Protein AF-A0A4P6JVY7-F1 (afdb_monomer_lite)

InterPro domains:
  IPR036390 Winged helix DNA-binding domain superfamily [SSF46785] (6-167)

Foldseek 3Di:
DLLLLLVVLVVQVVDWAALVVQLVLCVQCCLQCVVPDDSVCSVVSLVVCVVVVQWDWDPPDPGRTTIHGDPVVLVVSQVSLLCLLLDDDDCPDPVLVVLLVCLLDDLVVVLVVLVVVLVLLVVLLVLLVVLLVPDPPPPVLLVLLSVLSNLLSVLVNVLSVVVSCCSVVDVCPSVQLNPDDDDDDDPDPPDDDDDDDDDDDDDDPSPSVCSSRVRVPDNRRSNSSSSNCLVSHDLVSSLVSLVSNLVVLVVVLVVLVVCCVVDDRPSVNSSSVSSNSSSVSVNVSSVVVSVVSVVVVVD

Sequence (299 aa):
MLYQDLFFLGLLVAHPLPGHVIHKIVEKQQRFFYDLLEPQAVFFQLERLTQAGYLWRDASSLSQGVYQVTEPGRQQFGRLVEDGLSIYTPYAGSLDSSLLLLRYFSQEESLSLLETRRGQLGRAYTRVASLSMRRFPDNEEHQLVYDHLCTLLDAEIDWTDKFIACIVQEEDFYARLIKAPRSESRPDAGKLAPALLAERAQHDILAIAYNVLSVRGVGLSRVDFVLYFLPMLPPERAKQALTRRRETLERLLTLLEEDQHTERDALTRLIHRHRQVMLEVERRWIEGTFARLTAKAGI

Organism: Ktedonosporobacter rubrisoli (NCBI:txid2509675)

Radius of gyration: 22.21 Å; chains: 1; bounding box: 58×37×65 Å

Secondary structure (DSSP, 8-state):
-THHHHHHHHHHHH--EEHHHHHHHHHHTTTTSTTT--GGGHHHHHHHHHHTTSEEE-SS-SSS-EEEE-HHHHHHHHHHHHHHHH-------HHHHHHHHGGGS-HHHHHHHHHHHHHHHHHHHHHHHHHHTS--TT-HHHHHHHHHHHHHHHHHHHHHHHHHHHHHH-HHHHHHHH-S---S-------------------STHHHHHHHHT-TT-PPPTTHHHHTTGGGS-HHHHHHHHHHHHHHHHHHHHHHHHHTTT---HHHHHHHHHHHHHHHHHHHHHHHHHHHHHHHHT-

pLDDT: mean 75.24, std 19.42, range [22.48, 96.94]

Structure (mmCIF, N/CA/C/O backbone):
data_AF-A0A4P6JVY7-F1
#
_entry.id   AF-A0A4P6JVY7-F1
#
loop_
_atom_site.group_PDB
_atom_site.id
_atom_site.type_symbol
_atom_site.label_atom_id
_atom_site.label_alt_id
_atom_site.label_comp_id
_atom_site.label_asym_id
_atom_site.label_entity_id
_atom_site.label_seq_id
_atom_site.pdbx_PDB_ins_code
_atom_site.Cartn_x
_atom_site.Cartn_y
_atom_site.Cartn_z
_atom_site.occupancy
_atom_site.B_iso_or_equiv
_atom_site.auth_seq_id
_atom_site.auth_comp_id
_atom_site.auth_asym_id
_atom_site.auth_atom_id
_atom_site.pdbx_PDB_model_num
ATOM 1 N N . MET A 1 1 ? 14.116 -7.821 -0.721 1.00 54.50 1 MET A N 1
ATOM 2 C CA . MET A 1 1 ? 14.038 -8.506 -2.033 1.00 54.50 1 MET A CA 1
ATOM 3 C C . MET A 1 1 ? 12.851 -7.919 -2.790 1.00 54.50 1 MET A C 1
ATOM 5 O O . MET A 1 1 ? 12.701 -6.717 -2.637 1.00 54.50 1 MET A O 1
ATOM 9 N N . LEU A 1 2 ? 12.024 -8.681 -3.525 1.00 67.00 2 LEU A N 1
ATOM 10 C CA . LEU A 1 2 ? 10.881 -8.263 -4.381 1.00 67.00 2 LEU A CA 1
ATOM 11 C C . LEU A 1 2 ? 10.811 -6.773 -4.806 1.00 67.00 2 LEU A C 1
ATOM 13 O O . LEU A 1 2 ? 11.102 -6.458 -5.951 1.00 67.00 2 LEU A O 1
ATOM 17 N N . TYR A 1 3 ? 10.448 -5.854 -3.906 1.00 73.19 3 TYR A N 1
ATOM 18 C CA . TYR A 1 3 ? 10.344 -4.408 -4.162 1.00 73.19 3 TYR A CA 1
ATOM 19 C C . TYR A 1 3 ? 11.681 -3.702 -4.442 1.00 73.19 3 TYR A C 1
ATOM 21 O O . TYR A 1 3 ? 11.708 -2.742 -5.202 1.00 73.19 3 TYR A O 1
ATOM 29 N N . GLN A 1 4 ? 12.795 -4.191 -3.889 1.00 81.69 4 GLN A N 1
ATOM 30 C CA . GLN A 1 4 ? 14.150 -3.729 -4.225 1.00 81.69 4 GLN A CA 1
ATOM 31 C C . GLN A 1 4 ? 14.484 -4.087 -5.677 1.00 81.69 4 GLN A C 1
ATOM 33 O O . GLN A 1 4 ? 14.900 -3.232 -6.453 1.00 81.69 4 GLN A O 1
ATOM 38 N N . ASP A 1 5 ? 14.250 -5.348 -6.048 1.00 89.31 5 ASP A N 1
ATOM 39 C CA . ASP A 1 5 ? 14.413 -5.866 -7.404 1.00 89.31 5 ASP A CA 1
ATOM 40 C C . ASP A 1 5 ? 13.528 -5.081 -8.389 1.00 89.31 5 ASP A C 1
ATOM 42 O O . ASP A 1 5 ? 14.021 -4.603 -9.407 1.00 89.31 5 ASP A O 1
ATOM 46 N N . LEU A 1 6 ? 12.252 -4.860 -8.047 1.00 86.38 6 LEU A N 1
ATOM 47 C CA . LEU A 1 6 ? 11.312 -4.075 -8.851 1.00 86.38 6 LEU A CA 1
ATOM 48 C C . LEU A 1 6 ? 11.748 -2.607 -8.995 1.00 86.38 6 LEU A C 1
ATOM 50 O O . LEU A 1 6 ? 11.674 -2.068 -10.095 1.00 86.38 6 LEU A O 1
ATOM 54 N N . PHE A 1 7 ? 12.247 -1.973 -7.928 1.00 85.12 7 PHE A N 1
ATOM 55 C CA . PHE A 1 7 ? 12.768 -0.604 -7.978 1.00 85.12 7 PHE A CA 1
ATOM 56 C C . PHE A 1 7 ? 13.971 -0.478 -8.916 1.00 85.12 7 PHE A C 1
ATOM 58 O O . PHE A 1 7 ? 13.953 0.352 -9.824 1.00 85.12 7 PHE A O 1
ATOM 65 N N . PHE A 1 8 ? 15.006 -1.304 -8.730 1.00 88.81 8 PHE A N 1
ATOM 66 C CA . PHE A 1 8 ? 16.213 -1.217 -9.554 1.00 88.81 8 PHE A CA 1
ATOM 67 C C . PHE A 1 8 ? 15.944 -1.591 -11.009 1.00 88.81 8 PHE A C 1
ATOM 69 O O . PHE A 1 8 ? 16.423 -0.901 -11.908 1.00 88.81 8 PHE A O 1
ATOM 76 N N . LEU A 1 9 ? 15.164 -2.648 -11.255 1.00 91.12 9 LEU A N 1
ATOM 77 C CA . LEU A 1 9 ? 14.820 -3.043 -12.616 1.00 91.12 9 LEU A CA 1
ATOM 78 C C . LEU A 1 9 ? 13.907 -2.006 -13.277 1.00 91.12 9 LEU A C 1
ATOM 80 O O . LEU A 1 9 ? 14.183 -1.632 -14.406 1.00 91.12 9 LEU A O 1
ATOM 84 N N . GLY A 1 10 ? 12.898 -1.467 -12.590 1.00 86.62 10 GLY A N 1
ATOM 85 C CA . GLY A 1 10 ? 12.020 -0.430 -13.143 1.00 86.62 10 GLY A CA 1
ATOM 86 C C . GLY A 1 10 ? 12.746 0.875 -13.472 1.00 86.62 10 GLY A C 1
ATOM 87 O O . GLY A 1 10 ? 12.552 1.438 -14.549 1.00 86.62 10 GLY A O 1
ATOM 88 N N . LEU A 1 11 ? 13.656 1.313 -12.594 1.00 86.31 11 LEU A N 1
ATOM 89 C CA . LEU A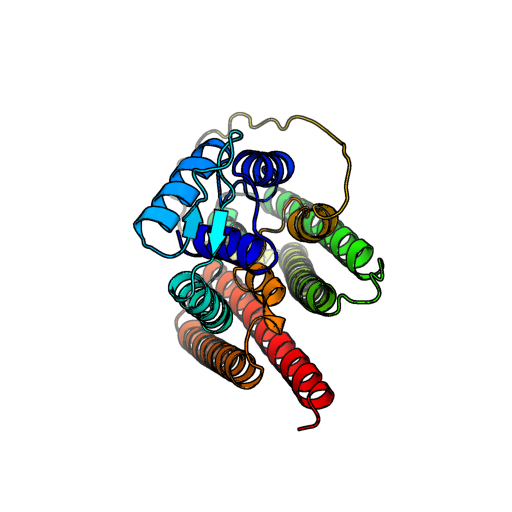 1 11 ? 14.527 2.466 -12.835 1.00 86.31 11 LEU A CA 1
ATOM 90 C C . LEU A 1 11 ? 15.414 2.267 -14.079 1.00 86.31 11 LEU A C 1
ATOM 92 O O . LEU A 1 11 ? 15.568 3.186 -14.883 1.00 86.31 11 LEU A O 1
ATOM 96 N N . LEU A 1 12 ? 15.978 1.066 -14.248 1.00 89.19 12 LEU A N 1
ATOM 97 C CA . LEU A 1 12 ? 16.921 0.748 -15.326 1.00 89.19 12 LEU A CA 1
ATOM 98 C C . LEU A 1 12 ? 16.250 0.248 -16.624 1.00 89.19 12 LEU A C 1
ATOM 100 O O . LEU A 1 12 ? 16.883 0.236 -17.681 1.00 89.19 12 LEU A O 1
ATOM 104 N N . VAL A 1 13 ? 14.974 -0.154 -16.572 1.00 85.25 13 VAL A N 1
ATOM 105 C CA . VAL A 1 13 ? 14.145 -0.499 -17.743 1.00 85.25 13 VAL A CA 1
ATOM 106 C C . VAL A 1 13 ? 13.901 0.737 -18.600 1.00 85.25 13 VAL A C 1
ATOM 108 O O . VAL A 1 13 ? 13.928 0.610 -19.829 1.00 85.25 13 VAL A O 1
ATOM 111 N N . ALA A 1 14 ? 13.707 1.894 -17.953 1.00 77.69 14 ALA A N 1
ATOM 112 C CA . ALA A 1 14 ? 13.568 3.197 -18.591 1.00 77.69 14 ALA A CA 1
ATOM 113 C C . ALA A 1 14 ? 14.892 3.666 -19.218 1.00 77.69 14 ALA A C 1
ATOM 115 O O . ALA A 1 14 ? 14.951 3.895 -20.427 1.00 77.69 14 ALA A O 1
ATOM 116 N N . HIS A 1 15 ? 15.966 3.767 -18.423 1.00 81.19 15 HIS A N 1
ATOM 117 C CA . HIS A 1 15 ? 17.272 4.250 -18.888 1.00 81.19 15 HIS A CA 1
ATOM 118 C C . HIS A 1 15 ? 18.440 3.496 -18.228 1.00 81.19 15 HIS A C 1
ATOM 120 O O . HIS A 1 15 ? 18.421 3.313 -17.011 1.00 81.19 15 HIS A O 1
ATOM 126 N N . PRO A 1 16 ? 19.501 3.127 -18.972 1.00 86.75 16 PRO A N 1
ATOM 127 C CA . PRO A 1 16 ? 20.762 2.691 -18.374 1.00 86.75 16 PRO A CA 1
ATOM 128 C C . PRO A 1 16 ? 21.385 3.803 -17.515 1.00 86.75 16 PRO A C 1
ATOM 130 O O . PRO A 1 16 ? 21.411 4.960 -17.939 1.00 86.75 16 PRO A O 1
ATOM 133 N N . LEU A 1 17 ? 21.912 3.477 -16.328 1.00 87.94 17 LEU A N 1
ATOM 134 C CA . LEU A 1 17 ? 22.470 4.470 -15.392 1.00 87.94 17 LEU A CA 1
ATOM 135 C C . LEU A 1 17 ? 23.806 4.021 -14.767 1.00 87.94 17 LEU A C 1
ATOM 137 O O . LEU A 1 17 ? 23.956 2.849 -14.414 1.00 87.94 17 LEU A O 1
ATOM 141 N N . PRO A 1 18 ? 24.770 4.939 -14.544 1.00 88.50 18 PRO A N 1
ATOM 142 C CA . PRO A 1 18 ? 25.965 4.665 -13.742 1.00 88.50 18 PRO A CA 1
ATOM 143 C C . PRO A 1 18 ? 25.625 4.367 -12.277 1.00 88.50 18 PRO A C 1
ATOM 145 O O . PRO A 1 18 ? 24.770 5.033 -11.685 1.00 88.50 18 PRO A O 1
ATOM 148 N N . GLY A 1 19 ? 26.364 3.452 -11.643 1.00 87.19 19 GLY A N 1
ATOM 149 C CA . GLY A 1 19 ? 26.119 3.048 -10.247 1.00 87.19 19 GLY A CA 1
ATOM 150 C C . GLY A 1 19 ? 26.067 4.209 -9.240 1.00 87.19 19 GLY A C 1
ATOM 151 O O . GLY A 1 19 ? 25.214 4.234 -8.355 1.00 87.19 19 GLY A O 1
ATOM 152 N N . HIS A 1 20 ? 26.917 5.227 -9.414 1.00 85.06 20 HIS A N 1
ATOM 153 C CA . HIS A 1 20 ? 26.929 6.412 -8.548 1.00 85.06 20 HIS A CA 1
ATOM 154 C C . HIS A 1 20 ? 25.695 7.319 -8.714 1.00 85.06 20 HIS A C 1
ATOM 156 O O . HIS A 1 20 ? 25.345 8.047 -7.786 1.00 85.06 20 HIS A O 1
ATOM 162 N N . VAL A 1 21 ? 25.033 7.301 -9.878 1.00 85.19 21 VAL A N 1
ATOM 163 C CA . VAL A 1 21 ? 23.770 8.026 -10.093 1.00 85.19 21 VAL A CA 1
ATOM 164 C C . VAL A 1 21 ? 22.651 7.300 -9.355 1.00 85.19 21 VAL A C 1
ATOM 166 O O . VAL A 1 21 ? 21.898 7.935 -8.623 1.00 85.19 21 VAL A O 1
ATOM 169 N N . ILE A 1 22 ? 22.610 5.969 -9.457 1.00 86.12 22 ILE A N 1
ATOM 170 C CA . ILE A 1 22 ? 21.651 5.116 -8.743 1.00 86.12 22 ILE A CA 1
ATOM 171 C C . ILE A 1 22 ? 21.800 5.285 -7.220 1.00 86.12 22 ILE A C 1
ATOM 173 O O . ILE A 1 22 ? 20.801 5.489 -6.531 1.00 86.12 22 ILE A O 1
ATOM 177 N N . HIS A 1 23 ? 23.032 5.306 -6.691 1.00 85.62 23 HIS A N 1
ATOM 178 C CA . HIS A 1 23 ? 23.274 5.610 -5.275 1.00 85.62 23 HIS A CA 1
ATOM 179 C C . HIS A 1 23 ? 22.728 6.989 -4.887 1.00 85.62 23 HIS A C 1
ATOM 181 O O . HIS A 1 23 ? 21.953 7.089 -3.942 1.00 85.62 23 HIS A O 1
ATOM 187 N N . LYS A 1 24 ? 23.056 8.046 -5.645 1.00 83.44 24 LYS A N 1
ATOM 188 C CA . LYS A 1 24 ? 22.563 9.411 -5.382 1.00 83.44 24 LYS A CA 1
ATOM 189 C C . LYS A 1 24 ? 21.039 9.535 -5.484 1.00 83.44 24 LYS A C 1
ATOM 191 O O . LYS A 1 24 ? 20.468 10.402 -4.825 1.00 83.44 24 LYS A O 1
ATOM 196 N N . ILE A 1 25 ? 20.379 8.702 -6.293 1.00 80.94 25 ILE A N 1
ATOM 197 C CA . ILE A 1 25 ? 18.914 8.615 -6.354 1.00 80.94 25 ILE A CA 1
ATOM 198 C C . ILE A 1 25 ? 18.373 8.067 -5.028 1.00 80.94 25 ILE A C 1
ATOM 200 O O . ILE A 1 25 ? 17.584 8.743 -4.368 1.00 80.94 25 ILE A O 1
ATOM 204 N N . VAL A 1 26 ? 18.857 6.897 -4.603 1.00 79.38 26 VAL A N 1
ATOM 205 C CA . VAL A 1 26 ? 18.414 6.222 -3.370 1.00 79.38 26 VAL A CA 1
ATOM 206 C C . VAL A 1 26 ? 18.753 7.037 -2.123 1.00 79.38 26 VAL A C 1
ATOM 208 O O . VAL A 1 26 ? 17.913 7.181 -1.247 1.00 79.38 26 VAL A O 1
ATOM 211 N N . GLU A 1 27 ? 19.935 7.643 -2.062 1.00 79.06 27 GLU A N 1
ATOM 212 C CA . GLU A 1 27 ? 20.378 8.539 -0.988 1.00 79.06 27 GLU A CA 1
ATOM 213 C C . GLU A 1 27 ? 19.454 9.763 -0.849 1.00 79.06 27 GLU A C 1
ATOM 215 O O . GLU A 1 27 ? 18.921 10.030 0.230 1.00 79.06 27 GLU A O 1
ATOM 220 N N . LYS A 1 28 ? 19.153 10.463 -1.954 1.00 70.75 28 LYS A N 1
ATOM 221 C CA . LYS A 1 28 ? 18.200 11.591 -1.953 1.00 70.75 28 LYS A CA 1
ATOM 222 C C . LYS A 1 28 ? 16.760 11.175 -1.627 1.00 70.75 28 LYS A C 1
ATOM 224 O O . LYS A 1 28 ? 15.972 12.021 -1.200 1.00 70.75 28 LYS A O 1
ATOM 229 N N . GLN A 1 29 ? 16.411 9.906 -1.826 1.00 65.19 29 GLN A N 1
ATOM 230 C CA . GLN A 1 29 ? 15.086 9.336 -1.561 1.00 65.19 29 GLN A CA 1
ATOM 231 C C . GLN A 1 29 ? 15.065 8.423 -0.314 1.00 65.19 29 GLN A C 1
ATOM 233 O O . GLN A 1 29 ? 14.048 7.792 -0.029 1.00 65.19 29 GLN A O 1
ATOM 238 N N . GLN A 1 30 ? 16.137 8.412 0.494 1.00 60.72 30 GLN A N 1
ATOM 239 C CA . GLN A 1 30 ? 16.289 7.529 1.660 1.00 60.72 30 GLN A CA 1
ATOM 240 C C . GLN A 1 30 ? 15.158 7.720 2.673 1.00 60.72 30 GLN A C 1
ATOM 242 O O . GLN A 1 30 ? 14.672 6.754 3.246 1.00 60.72 30 GLN A O 1
ATOM 247 N N . ARG A 1 31 ? 14.682 8.962 2.854 1.00 54.44 31 ARG A N 1
ATOM 248 C CA . ARG A 1 31 ? 13.544 9.302 3.733 1.00 54.44 31 ARG A CA 1
ATOM 249 C C . ARG A 1 31 ? 12.221 8.619 3.342 1.00 54.44 31 ARG A C 1
ATOM 251 O O . ARG A 1 31 ? 11.251 8.779 4.076 1.00 54.44 31 ARG A O 1
ATOM 258 N N . PHE A 1 32 ? 12.178 7.925 2.206 1.00 54.28 32 PHE A N 1
ATOM 259 C CA . PHE A 1 32 ? 10.989 7.288 1.645 1.00 54.28 32 PHE A CA 1
ATOM 260 C C . PHE A 1 32 ? 11.201 5.798 1.347 1.00 54.28 32 PHE A C 1
ATOM 262 O O . PHE A 1 32 ? 10.285 5.002 1.512 1.00 54.28 32 PHE A O 1
ATOM 269 N N . PHE A 1 33 ? 12.424 5.404 0.983 1.00 51.66 33 PHE A N 1
ATOM 270 C CA . PHE A 1 33 ? 12.830 4.000 0.904 1.00 51.66 33 PHE A CA 1
ATOM 271 C C . PHE A 1 33 ? 13.363 3.441 2.233 1.00 51.66 33 PHE A C 1
ATOM 273 O O . PHE A 1 33 ? 13.975 2.381 2.225 1.00 51.66 33 PHE A O 1
ATOM 280 N N . TYR A 1 34 ? 13.149 4.109 3.371 1.00 50.41 34 TYR A N 1
ATOM 281 C CA . TYR A 1 34 ? 13.744 3.706 4.656 1.00 50.41 34 TYR A CA 1
ATOM 282 C C . TYR A 1 34 ? 13.363 2.268 5.067 1.00 50.41 34 TYR A C 1
ATOM 284 O O . TYR A 1 34 ? 14.214 1.529 5.550 1.00 50.41 34 TYR A O 1
ATOM 292 N N . ASP A 1 35 ? 12.129 1.844 4.768 1.00 55.38 35 ASP A N 1
ATOM 293 C CA . ASP A 1 35 ? 11.626 0.481 5.019 1.00 55.38 35 ASP A CA 1
ATOM 294 C C . ASP A 1 35 ? 11.944 -0.514 3.877 1.00 55.38 35 ASP A C 1
ATOM 296 O O . ASP A 1 35 ? 11.641 -1.705 3.963 1.00 55.38 35 ASP A O 1
ATOM 300 N N . LEU A 1 36 ? 12.510 -0.027 2.765 1.00 61.09 36 LEU A N 1
ATOM 301 C CA . LEU A 1 36 ? 12.650 -0.757 1.500 1.00 61.09 36 LEU A CA 1
ATOM 302 C C . LEU A 1 36 ? 14.109 -0.993 1.092 1.00 61.09 36 LEU A C 1
ATOM 304 O O . LEU A 1 36 ? 14.418 -2.054 0.551 1.00 61.09 36 LEU A O 1
ATOM 308 N N . LEU A 1 37 ? 15.005 -0.026 1.295 1.00 68.75 37 LEU A N 1
ATOM 309 C CA . LEU A 1 37 ? 16.373 -0.035 0.780 1.00 68.75 37 LEU A CA 1
ATOM 310 C C . LEU A 1 37 ? 17.262 0.989 1.507 1.00 68.75 37 LEU A C 1
ATOM 312 O O . LEU A 1 37 ? 17.156 2.197 1.290 1.00 68.75 37 LEU A O 1
ATOM 316 N N . GLU A 1 38 ? 18.221 0.501 2.291 1.00 75.69 38 GLU A N 1
ATOM 317 C CA . GLU A 1 38 ? 19.308 1.338 2.805 1.00 75.69 38 GLU A CA 1
ATOM 318 C C . GLU A 1 38 ? 20.261 1.761 1.665 1.00 75.69 38 GLU A C 1
ATOM 320 O O . GLU A 1 38 ? 20.621 0.914 0.840 1.00 75.69 38 GLU A O 1
ATOM 325 N N . PRO A 1 39 ? 20.763 3.014 1.623 1.00 73.69 39 PRO A N 1
ATOM 326 C CA . PRO A 1 39 ? 21.708 3.454 0.588 1.00 73.69 39 PRO A CA 1
ATOM 327 C C . PRO A 1 39 ? 22.989 2.608 0.525 1.00 73.69 39 PRO A C 1
ATOM 329 O O . PRO A 1 39 ? 23.506 2.334 -0.557 1.00 73.69 39 PRO A O 1
ATOM 332 N N . GLN A 1 40 ? 23.451 2.109 1.677 1.00 77.38 40 GLN A N 1
ATOM 333 C CA . GLN A 1 40 ? 24.623 1.230 1.785 1.00 77.38 40 GLN A CA 1
ATOM 334 C C . GLN A 1 40 ? 24.439 -0.089 1.010 1.00 77.38 40 GLN A C 1
ATOM 336 O O . GLN A 1 40 ? 25.401 -0.636 0.473 1.00 77.38 40 GLN A O 1
ATOM 341 N N . ALA A 1 41 ? 23.200 -0.575 0.881 1.00 84.19 41 ALA A N 1
ATOM 342 C CA . ALA A 1 41 ? 22.883 -1.808 0.169 1.00 84.19 41 ALA A CA 1
ATOM 343 C C . ALA A 1 41 ? 22.816 -1.643 -1.364 1.00 84.19 41 ALA A C 1
ATOM 345 O O . ALA A 1 41 ? 22.730 -2.649 -2.067 1.00 84.19 41 ALA A O 1
ATOM 346 N N . VAL A 1 42 ? 22.866 -0.420 -1.913 1.00 86.94 42 VAL A N 1
ATOM 347 C CA . VAL A 1 42 ? 22.654 -0.167 -3.356 1.00 86.94 42 VAL A CA 1
ATOM 348 C C . VAL A 1 42 ? 23.604 -0.975 -4.236 1.00 86.94 42 VAL A C 1
ATOM 350 O O . VAL A 1 42 ? 23.154 -1.704 -5.119 1.00 86.94 42 VAL A O 1
ATOM 353 N N . PHE A 1 43 ? 24.911 -0.895 -3.983 1.00 89.00 43 PHE A N 1
ATOM 354 C CA . PHE A 1 43 ? 25.900 -1.602 -4.800 1.00 89.00 43 PHE A CA 1
ATOM 355 C C . PHE A 1 43 ? 25.798 -3.126 -4.648 1.00 89.00 43 PHE A C 1
ATOM 357 O O . PHE A 1 43 ? 25.928 -3.836 -5.639 1.00 89.00 43 PHE A O 1
ATOM 364 N N . PHE A 1 44 ? 25.475 -3.624 -3.450 1.00 90.38 44 PHE A N 1
ATOM 365 C CA . PHE A 1 44 ? 25.220 -5.049 -3.213 1.00 90.38 44 PHE A CA 1
ATOM 366 C C . PHE A 1 44 ? 24.009 -5.561 -4.011 1.00 90.38 44 PHE A C 1
ATOM 368 O O . PHE A 1 44 ? 24.068 -6.636 -4.605 1.00 90.38 44 PHE A O 1
ATOM 375 N N . GLN A 1 45 ? 22.921 -4.788 -4.077 1.00 89.88 45 GLN A N 1
ATOM 376 C CA . GLN A 1 45 ? 21.729 -5.174 -4.837 1.00 89.88 45 GLN A CA 1
ATOM 377 C C . GLN A 1 45 ? 21.965 -5.126 -6.354 1.00 89.88 45 GLN A C 1
ATOM 379 O O . GLN A 1 45 ? 21.550 -6.047 -7.054 1.00 89.88 45 GLN A O 1
ATOM 384 N N . LEU A 1 46 ? 22.669 -4.108 -6.863 1.00 91.75 46 LEU A N 1
ATOM 385 C CA . LEU A 1 46 ? 23.048 -4.026 -8.280 1.00 91.75 46 LEU A CA 1
ATOM 386 C C . LEU A 1 46 ? 23.972 -5.182 -8.694 1.00 91.75 46 LEU A C 1
ATOM 388 O O . LEU A 1 46 ? 23.766 -5.795 -9.741 1.00 91.75 46 LEU A O 1
ATOM 392 N N . GLU A 1 47 ? 24.948 -5.524 -7.854 1.00 91.50 47 GLU A N 1
ATOM 393 C CA . GLU A 1 47 ? 25.852 -6.654 -8.074 1.00 91.50 47 GLU A CA 1
ATOM 394 C C . GLU A 1 47 ? 25.087 -7.992 -8.038 1.00 91.50 47 GLU A C 1
ATOM 396 O O . GLU A 1 47 ? 25.203 -8.781 -8.972 1.00 91.50 47 GLU A O 1
ATOM 401 N N . ARG A 1 48 ? 24.190 -8.212 -7.062 1.00 93.94 48 ARG A N 1
ATOM 402 C CA . ARG A 1 48 ? 23.310 -9.400 -7.018 1.00 93.94 48 ARG A CA 1
ATOM 403 C C . ARG A 1 48 ? 22.434 -9.530 -8.269 1.00 93.94 48 ARG A C 1
ATOM 405 O O . ARG A 1 48 ? 22.300 -10.626 -8.807 1.00 93.94 48 ARG A O 1
ATOM 412 N N . LEU A 1 49 ? 21.827 -8.437 -8.739 1.00 94.56 49 LEU A N 1
ATOM 413 C CA . LEU A 1 49 ? 21.005 -8.441 -9.957 1.00 94.56 49 LEU A CA 1
ATOM 414 C C . LEU A 1 49 ? 21.843 -8.676 -11.227 1.00 94.56 49 LEU A C 1
ATOM 416 O O . LEU A 1 49 ? 21.338 -9.252 -12.191 1.00 94.56 49 LEU A O 1
ATOM 420 N N . THR A 1 50 ? 23.121 -8.285 -11.217 1.00 94.88 50 THR A N 1
ATOM 421 C CA . THR A 1 50 ? 24.085 -8.585 -12.289 1.00 94.88 50 THR A CA 1
ATOM 422 C C . THR A 1 50 ? 24.469 -10.068 -12.280 1.00 94.88 50 THR A C 1
ATOM 424 O O . THR A 1 50 ? 24.397 -10.732 -13.310 1.00 94.88 50 THR A O 1
ATOM 427 N N . GLN A 1 51 ? 24.774 -10.633 -11.108 1.00 94.31 51 GLN A N 1
ATOM 428 C CA . GLN A 1 51 ? 25.089 -12.059 -10.931 1.00 94.31 51 GLN A CA 1
ATOM 429 C C . GLN A 1 51 ? 23.897 -12.978 -11.245 1.00 94.31 51 GLN A C 1
ATOM 431 O O . GLN A 1 51 ? 24.084 -14.078 -11.757 1.00 94.31 51 GLN A O 1
ATOM 436 N N . ALA A 1 52 ? 22.666 -12.513 -11.010 1.00 94.75 52 ALA A N 1
ATOM 437 C CA . ALA A 1 52 ? 21.437 -13.188 -11.431 1.00 94.75 52 ALA A CA 1
ATOM 438 C C . ALA A 1 52 ? 21.128 -13.047 -12.941 1.00 94.75 52 ALA A C 1
ATOM 440 O O . ALA A 1 52 ? 20.111 -13.558 -13.407 1.00 94.75 52 ALA A O 1
ATOM 441 N N . GLY A 1 53 ? 21.964 -12.339 -13.710 1.00 96.12 53 GLY A N 1
ATOM 442 C CA . GLY A 1 53 ? 21.794 -12.138 -15.151 1.00 96.12 53 GLY A CA 1
ATOM 443 C C . GLY A 1 53 ? 20.678 -11.164 -15.548 1.00 96.12 53 GLY A C 1
ATOM 444 O O . GLY A 1 53 ? 20.370 -11.057 -16.735 1.00 96.12 53 GLY A O 1
ATOM 445 N N . TYR A 1 54 ? 20.069 -10.448 -14.595 1.00 96.94 54 TYR A N 1
ATOM 446 C CA . TYR A 1 54 ? 19.014 -9.455 -14.850 1.00 96.94 54 TYR A CA 1
ATOM 447 C C . TYR A 1 54 ? 19.569 -8.078 -15.240 1.00 96.94 54 TYR A C 1
ATOM 449 O O . TYR A 1 54 ? 18.908 -7.319 -15.952 1.00 96.94 54 TYR A O 1
ATOM 457 N N . LEU A 1 55 ? 20.788 -7.761 -14.799 1.00 95.44 55 LEU A N 1
ATOM 458 C CA . LEU A 1 55 ? 21.546 -6.591 -15.235 1.00 95.44 55 LEU A CA 1
ATOM 459 C C . LEU A 1 55 ? 22.805 -7.015 -15.992 1.00 95.44 55 LEU A C 1
ATOM 461 O O . LEU A 1 55 ? 23.453 -8.003 -15.657 1.00 95.44 55 LEU A O 1
ATOM 465 N N . TRP A 1 56 ? 23.167 -6.220 -16.991 1.00 92.88 56 TRP A N 1
ATOM 466 C CA . TRP A 1 56 ? 24.512 -6.152 -17.544 1.00 92.88 56 TRP A CA 1
ATOM 467 C C . TRP A 1 56 ? 25.166 -4.851 -17.069 1.00 92.88 56 TRP A C 1
ATOM 469 O O . TRP A 1 56 ? 24.478 -3.859 -16.811 1.00 92.88 56 TRP A O 1
ATOM 479 N N . ARG A 1 57 ? 26.493 -4.859 -16.946 1.00 90.00 57 ARG A N 1
ATOM 480 C CA . ARG A 1 57 ? 27.295 -3.711 -16.526 1.00 90.00 57 ARG A CA 1
ATOM 481 C C . ARG A 1 57 ? 28.433 -3.508 -17.512 1.00 90.00 57 ARG A C 1
ATOM 483 O O . ARG A 1 57 ? 29.265 -4.400 -17.672 1.00 90.00 57 ARG A O 1
ATOM 490 N N . ASP A 1 58 ? 28.503 -2.323 -18.103 1.00 82.19 58 ASP A N 1
ATOM 491 C CA . ASP A 1 58 ? 29.630 -1.958 -18.953 1.00 82.19 58 ASP A CA 1
ATOM 492 C C . ASP A 1 58 ? 30.895 -1.733 -18.103 1.00 82.19 58 ASP A C 1
ATOM 494 O O . ASP A 1 58 ? 30.910 -0.916 -17.177 1.00 82.19 58 ASP A O 1
ATOM 498 N N . ALA A 1 59 ? 31.958 -2.473 -18.420 1.00 68.50 59 ALA A N 1
ATOM 499 C CA . ALA A 1 59 ? 33.275 -2.354 -17.799 1.00 68.50 59 ALA A CA 1
ATOM 500 C C . ALA A 1 59 ? 34.229 -1.426 -18.579 1.00 68.50 59 ALA A C 1
ATOM 502 O O . ALA A 1 59 ? 35.284 -1.074 -18.055 1.00 68.50 59 ALA A O 1
ATOM 503 N N . SER A 1 60 ? 33.875 -1.013 -19.801 1.00 63.09 60 SER A N 1
ATOM 504 C CA . SER A 1 60 ? 34.677 -0.115 -20.641 1.00 63.09 60 SER A CA 1
ATOM 505 C C . SER A 1 60 ? 34.614 1.352 -20.193 1.00 63.09 60 SER A C 1
ATOM 507 O O . SER A 1 60 ? 35.498 2.138 -20.533 1.00 63.09 60 SER A O 1
ATOM 509 N N . SER A 1 61 ? 33.616 1.731 -19.388 1.00 55.06 61 SER A N 1
ATOM 510 C CA . SER A 1 61 ? 33.559 3.051 -18.751 1.00 55.06 61 SER A CA 1
ATOM 511 C C . SER A 1 61 ? 34.572 3.171 -17.606 1.00 55.06 61 SER A C 1
ATOM 513 O O . SER A 1 61 ? 34.432 2.534 -16.561 1.00 55.06 61 SER A O 1
ATOM 515 N N . LEU A 1 62 ? 35.521 4.104 -17.748 1.00 51.44 62 LEU A N 1
ATOM 516 C CA . LEU A 1 62 ? 36.470 4.516 -16.698 1.00 51.44 62 LEU A CA 1
ATOM 517 C C . LEU A 1 62 ? 35.796 5.120 -15.446 1.00 51.44 62 LEU A C 1
ATOM 519 O O . LEU A 1 62 ? 36.464 5.357 -14.441 1.00 51.44 62 LEU A O 1
ATOM 523 N N . SER A 1 63 ? 34.482 5.362 -15.480 1.00 50.66 63 SER A N 1
ATOM 524 C CA . SER A 1 63 ? 33.684 5.733 -14.308 1.00 50.66 63 SER A CA 1
ATOM 525 C C . SER A 1 63 ? 32.660 4.639 -13.987 1.00 50.66 63 SER A C 1
ATOM 527 O O . SER A 1 63 ? 31.940 4.195 -14.879 1.00 50.66 63 SER A O 1
ATOM 529 N N . GLN A 1 64 ? 32.629 4.212 -12.715 1.00 60.12 64 GLN A N 1
ATOM 530 C CA . GLN A 1 64 ? 31.768 3.172 -12.116 1.00 60.12 64 GLN A CA 1
ATOM 531 C C . GLN A 1 64 ? 30.588 2.727 -13.004 1.00 60.12 64 GLN A C 1
ATOM 533 O O . GLN A 1 64 ? 29.559 3.406 -13.041 1.00 60.12 64 GLN A O 1
ATOM 538 N N . GLY A 1 65 ? 30.793 1.593 -13.688 1.00 77.44 65 GLY A N 1
ATOM 539 C CA . GLY A 1 65 ? 30.079 1.142 -14.889 1.00 77.44 65 GLY A CA 1
ATOM 540 C C . GLY A 1 65 ? 28.573 1.403 -14.977 1.00 77.44 65 GLY A C 1
ATOM 541 O O . GLY A 1 65 ? 27.842 1.365 -13.983 1.00 77.44 65 GLY A O 1
ATOM 542 N N . VAL A 1 66 ? 28.116 1.638 -16.208 1.00 87.75 66 VAL A N 1
ATOM 543 C CA . VAL A 1 66 ? 26.698 1.809 -16.541 1.00 87.75 66 VAL A CA 1
ATOM 544 C C . VAL A 1 66 ? 25.990 0.464 -16.422 1.00 87.75 66 VAL A C 1
ATOM 546 O O . VAL A 1 66 ? 26.412 -0.511 -17.042 1.00 87.75 66 VAL A O 1
ATOM 549 N N . TYR A 1 67 ? 24.914 0.419 -15.639 1.00 91.31 67 TYR A N 1
ATOM 550 C CA . TYR A 1 67 ? 24.029 -0.737 -15.528 1.00 91.31 67 TYR A CA 1
ATOM 551 C C . TYR A 1 67 ? 22.888 -0.631 -16.541 1.00 91.31 67 TYR A C 1
ATOM 553 O O . TYR A 1 67 ? 22.313 0.442 -16.724 1.00 91.31 67 TYR A O 1
ATOM 561 N N . GLN A 1 68 ? 22.532 -1.754 -17.160 1.00 92.62 68 GLN A N 1
ATOM 562 C CA . GLN A 1 68 ? 21.466 -1.874 -18.153 1.00 92.62 68 GLN A CA 1
ATOM 563 C C . GLN A 1 68 ? 20.686 -3.174 -17.931 1.00 92.62 68 GLN A C 1
ATOM 565 O O . GLN A 1 68 ? 21.275 -4.213 -17.644 1.00 92.62 68 GLN A O 1
ATOM 570 N N . VAL A 1 69 ? 19.360 -3.139 -18.084 1.00 93.69 69 VAL A N 1
ATOM 571 C CA . VAL A 1 69 ? 18.511 -4.332 -17.915 1.00 93.69 69 VAL A CA 1
ATOM 572 C C . VAL A 1 69 ? 18.628 -5.257 -19.126 1.00 93.69 69 VAL A C 1
ATOM 574 O O . VAL A 1 69 ? 18.456 -4.820 -20.268 1.00 93.69 69 VAL A O 1
ATOM 577 N N . THR A 1 70 ? 18.908 -6.534 -18.864 1.00 96.50 70 THR A N 1
ATOM 578 C CA . THR A 1 70 ? 18.970 -7.608 -19.868 1.00 96.50 70 THR A CA 1
ATOM 579 C C . THR A 1 70 ? 17.567 -8.070 -20.268 1.00 96.50 70 THR A C 1
ATOM 581 O O . THR A 1 70 ? 16.586 -7.735 -19.610 1.00 96.50 70 THR A O 1
ATOM 584 N N . GLU A 1 71 ? 17.440 -8.895 -21.307 1.00 95.56 71 GLU A N 1
ATOM 585 C CA . GLU A 1 71 ? 16.139 -9.485 -21.653 1.00 95.56 71 GLU A CA 1
ATOM 586 C C . GLU A 1 71 ? 15.547 -10.355 -20.512 1.00 95.56 71 GLU A C 1
ATOM 588 O O . GLU A 1 71 ? 14.408 -10.099 -20.114 1.00 95.56 71 GLU A O 1
ATOM 593 N N . PRO A 1 72 ? 16.301 -11.265 -19.854 1.00 96.75 72 PRO A N 1
ATOM 594 C CA . PRO A 1 72 ? 15.857 -11.897 -18.606 1.00 96.75 72 PRO A CA 1
ATOM 595 C C . PRO A 1 72 ? 15.430 -10.901 -17.518 1.00 96.75 72 PRO A C 1
ATOM 597 O O . PRO A 1 72 ? 14.450 -11.142 -16.813 1.00 96.75 72 PRO A O 1
ATOM 600 N N . GLY A 1 73 ? 16.124 -9.764 -17.392 1.00 95.75 73 GLY A N 1
ATOM 601 C CA . GLY A 1 73 ? 15.767 -8.698 -16.456 1.00 95.75 73 GLY A CA 1
ATOM 602 C C . GLY A 1 73 ? 14.449 -7.997 -16.793 1.00 95.75 73 GLY A C 1
ATOM 603 O O . GLY A 1 73 ? 13.671 -7.713 -15.885 1.00 95.75 73 GLY A O 1
ATOM 604 N N . ARG A 1 74 ? 14.145 -7.779 -18.081 1.00 93.56 74 ARG A N 1
ATOM 605 C CA . ARG A 1 74 ? 12.858 -7.220 -18.543 1.00 93.56 74 ARG A CA 1
ATOM 606 C C . ARG A 1 74 ? 11.709 -8.191 -18.289 1.00 93.56 74 ARG A C 1
ATOM 608 O O . ARG A 1 74 ? 10.650 -7.782 -17.816 1.00 93.56 74 ARG A O 1
ATOM 615 N N . GLN A 1 75 ? 11.933 -9.483 -18.521 1.00 94.00 75 GLN A N 1
ATOM 616 C CA . GLN A 1 75 ? 10.954 -10.527 -18.211 1.00 94.00 75 GLN A CA 1
ATOM 617 C C . GLN A 1 75 ? 10.695 -10.634 -16.705 1.00 94.00 75 GLN A C 1
ATOM 619 O O . GLN A 1 75 ? 9.537 -10.702 -16.290 1.00 94.00 75 GLN A O 1
ATOM 624 N N . GLN A 1 76 ? 11.749 -10.602 -15.882 1.00 94.44 76 GLN A N 1
ATOM 625 C CA . GLN A 1 76 ? 11.618 -10.627 -14.427 1.00 94.44 76 GLN A CA 1
ATOM 626 C C . GLN A 1 76 ? 10.930 -9.364 -13.897 1.00 94.44 76 GLN A C 1
ATOM 628 O O . GLN A 1 76 ? 10.037 -9.475 -13.064 1.00 94.44 76 GLN A O 1
ATOM 633 N N . PHE A 1 77 ? 11.269 -8.182 -14.415 1.00 92.12 77 PHE A N 1
ATOM 634 C CA . PHE A 1 77 ? 10.564 -6.936 -14.113 1.00 92.12 77 PHE A CA 1
ATOM 635 C C . PHE A 1 77 ? 9.059 -7.047 -14.397 1.00 92.12 77 PHE A C 1
ATOM 637 O O . PHE A 1 77 ? 8.256 -6.778 -13.508 1.00 92.12 77 PHE A O 1
ATOM 644 N N . GLY A 1 78 ? 8.669 -7.536 -15.580 1.00 90.75 78 GLY A N 1
ATOM 645 C CA . GLY A 1 78 ? 7.258 -7.737 -15.921 1.00 90.75 78 GLY A CA 1
ATOM 646 C C . GLY A 1 78 ? 6.524 -8.664 -14.942 1.00 90.75 78 GLY A C 1
ATOM 647 O O . GLY A 1 78 ? 5.409 -8.350 -14.534 1.00 90.75 78 GLY A O 1
ATOM 648 N N . ARG A 1 79 ? 7.160 -9.760 -14.500 1.00 91.44 79 ARG A N 1
ATOM 649 C CA . ARG A 1 79 ? 6.598 -10.638 -13.453 1.00 91.44 79 ARG A CA 1
ATOM 650 C C . ARG A 1 79 ? 6.440 -9.907 -12.119 1.00 91.44 79 ARG A C 1
ATOM 652 O O . ARG A 1 79 ? 5.392 -10.006 -11.504 1.00 91.44 79 ARG A O 1
ATOM 659 N N . LEU A 1 80 ? 7.439 -9.127 -11.698 1.00 90.50 80 LEU A N 1
ATOM 660 C CA . LEU A 1 80 ? 7.386 -8.367 -10.443 1.00 90.50 80 LEU A CA 1
ATOM 661 C C . LEU A 1 80 ? 6.251 -7.325 -10.431 1.00 90.50 80 LEU A C 1
ATOM 663 O O . LEU A 1 80 ? 5.654 -7.098 -9.378 1.00 90.50 80 LEU A O 1
ATOM 667 N N . VAL A 1 81 ? 5.923 -6.722 -11.583 1.00 89.06 81 VAL A N 1
ATOM 668 C CA . VAL A 1 81 ? 4.746 -5.844 -11.718 1.00 89.06 81 VAL A CA 1
ATOM 669 C C . VAL A 1 81 ? 3.448 -6.667 -11.679 1.00 89.06 81 VAL A C 1
ATOM 671 O O . VAL A 1 81 ? 2.535 -6.323 -10.934 1.00 89.06 81 VAL A O 1
ATOM 674 N N . GLU A 1 82 ? 3.357 -7.788 -12.404 1.00 88.88 82 GLU A N 1
ATOM 675 C CA . GLU A 1 82 ? 2.177 -8.673 -12.362 1.00 88.88 82 GLU A CA 1
ATOM 676 C C . GLU A 1 82 ? 1.890 -9.249 -10.973 1.00 88.88 82 GLU A C 1
ATOM 678 O O . GLU A 1 82 ? 0.730 -9.274 -10.562 1.00 88.88 82 GLU A O 1
ATOM 683 N N . ASP A 1 83 ? 2.915 -9.705 -10.254 1.00 87.69 83 ASP A N 1
ATOM 684 C CA . ASP A 1 83 ? 2.817 -10.230 -8.890 1.00 87.69 83 ASP A CA 1
ATOM 685 C C . ASP A 1 83 ? 2.388 -9.118 -7.928 1.00 87.69 83 ASP A C 1
ATOM 687 O O . ASP A 1 83 ? 1.488 -9.307 -7.110 1.00 87.69 83 ASP A O 1
ATOM 691 N N . GLY A 1 84 ? 2.984 -7.929 -8.059 1.00 83.44 84 GLY A N 1
ATOM 692 C CA . GLY A 1 84 ? 2.654 -6.758 -7.251 1.00 83.44 84 GLY A CA 1
ATOM 693 C C . GLY A 1 84 ? 1.217 -6.255 -7.438 1.00 83.44 84 GLY A C 1
ATOM 694 O O . GLY A 1 84 ? 0.591 -5.825 -6.468 1.00 83.44 84 GLY A O 1
ATOM 695 N N . LEU A 1 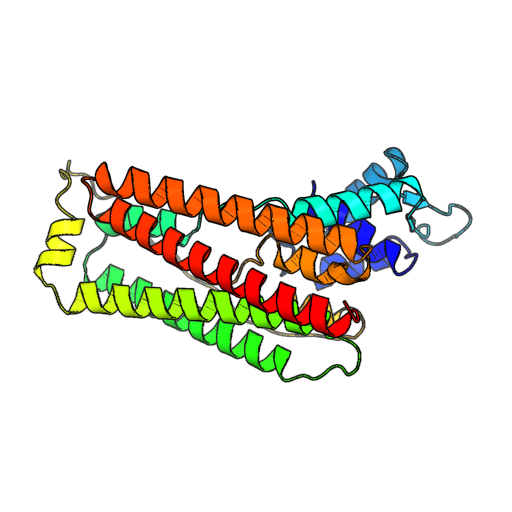85 ? 0.672 -6.363 -8.656 1.00 85.44 85 LEU A N 1
ATOM 696 C CA . LEU A 1 85 ? -0.745 -6.128 -8.933 1.00 85.44 85 LEU A CA 1
ATOM 697 C C . LEU A 1 85 ? -1.598 -7.287 -8.400 1.00 85.44 85 LEU A C 1
ATOM 699 O O . LEU A 1 85 ? -2.490 -7.057 -7.592 1.00 85.44 85 LEU A O 1
ATOM 703 N N . SER A 1 86 ? -1.320 -8.528 -8.804 1.00 82.69 86 SER A N 1
ATOM 704 C CA . SER A 1 86 ? -2.174 -9.695 -8.521 1.00 82.69 86 SER A CA 1
ATOM 705 C C . SER A 1 86 ? -2.302 -10.005 -7.029 1.00 82.69 86 SER A C 1
ATOM 707 O O . SER A 1 86 ? -3.371 -10.406 -6.574 1.00 82.69 86 SER A O 1
ATOM 709 N N . ILE A 1 87 ? -1.214 -9.858 -6.268 1.00 78.06 87 ILE A N 1
ATOM 710 C CA . ILE A 1 87 ? -1.138 -10.294 -4.875 1.00 78.06 87 ILE A CA 1
ATOM 711 C C . ILE A 1 87 ? -1.567 -9.148 -3.958 1.00 78.06 87 ILE A C 1
ATOM 713 O O . ILE A 1 87 ? -0.803 -8.215 -3.681 1.00 78.06 87 ILE A O 1
ATOM 717 N N . TYR A 1 88 ? -2.778 -9.244 -3.407 1.00 73.06 88 TYR A N 1
ATOM 718 C CA . TYR A 1 88 ? -3.078 -8.508 -2.184 1.00 73.06 88 TYR A CA 1
ATOM 719 C C . TYR A 1 88 ? -2.196 -9.049 -1.053 1.00 73.06 88 TYR A C 1
ATOM 721 O O . TYR A 1 88 ? -2.150 -10.249 -0.793 1.00 73.06 88 TYR A O 1
ATOM 729 N N . THR A 1 89 ? -1.478 -8.155 -0.381 1.00 63.59 89 THR A N 1
ATOM 730 C CA . THR A 1 89 ? -0.795 -8.466 0.876 1.00 63.59 89 THR A CA 1
ATOM 731 C C . THR A 1 89 ? -1.512 -7.683 1.967 1.00 63.59 89 THR A C 1
ATOM 733 O O . THR A 1 89 ? -1.513 -6.454 1.866 1.00 63.59 89 THR A O 1
ATOM 736 N N . PRO A 1 90 ? -2.074 -8.336 3.000 1.00 57.91 90 PRO A N 1
ATOM 737 C CA . PRO A 1 90 ? -2.664 -7.630 4.127 1.00 57.91 90 PRO A CA 1
ATOM 738 C C . PRO A 1 90 ? -1.664 -6.647 4.728 1.00 57.91 90 PRO A C 1
ATOM 740 O O . PRO A 1 90 ? -0.568 -7.038 5.144 1.00 57.91 90 PRO A O 1
ATOM 743 N N . TYR A 1 91 ? -2.034 -5.368 4.775 1.00 57.59 91 TYR A N 1
ATOM 744 C CA . TYR A 1 91 ? -1.291 -4.395 5.559 1.00 57.59 91 TYR A CA 1
ATOM 745 C C . TYR A 1 91 ? -1.613 -4.662 7.030 1.00 57.59 91 TYR A C 1
ATOM 747 O O . TYR A 1 91 ? -2.612 -4.176 7.550 1.00 57.59 91 TYR A O 1
ATOM 755 N N . ALA A 1 92 ? -0.792 -5.492 7.679 1.00 52.59 92 ALA A N 1
ATOM 756 C CA . ALA A 1 92 ? -0.842 -5.728 9.118 1.00 52.59 92 ALA A CA 1
ATOM 757 C C . ALA A 1 92 ? -0.438 -4.431 9.831 1.00 52.59 92 ALA A C 1
ATOM 759 O O . ALA A 1 92 ? 0.736 -4.195 10.123 1.00 52.59 92 ALA A O 1
ATOM 760 N N . GLY A 1 93 ? -1.412 -3.538 9.990 1.00 58.56 93 GLY A N 1
ATOM 761 C CA . GLY A 1 93 ? -1.163 -2.140 10.267 1.00 58.56 93 GLY A CA 1
ATOM 762 C C . GLY A 1 93 ? -0.534 -1.903 11.632 1.00 58.56 93 GLY A C 1
ATOM 763 O O . GLY A 1 93 ? -0.816 -2.586 12.624 1.00 58.56 93 GLY A O 1
ATOM 764 N N . SER A 1 94 ? 0.245 -0.823 11.710 1.00 65.69 94 SER A N 1
ATOM 765 C CA . SER A 1 94 ? 0.554 -0.204 12.998 1.00 65.69 94 SER A CA 1
ATOM 766 C C . SER A 1 94 ? -0.727 0.217 13.731 1.00 65.69 94 SER A C 1
ATOM 768 O O . SER A 1 94 ? -0.733 0.210 14.959 1.00 65.69 94 SER A O 1
ATOM 770 N N . LEU A 1 95 ? -1.826 0.499 13.008 1.00 76.25 95 LEU A N 1
ATOM 771 C CA . LEU A 1 95 ? -3.148 0.713 13.599 1.00 76.25 95 LEU A CA 1
ATOM 772 C C . LEU A 1 95 ? -3.703 -0.560 14.246 1.00 76.25 95 LEU A C 1
ATOM 774 O O . LEU A 1 95 ? -3.869 -0.532 15.455 1.00 76.25 95 LEU A O 1
ATOM 778 N N . ASP A 1 96 ? -3.933 -1.660 13.516 1.00 72.50 96 ASP A N 1
ATOM 779 C CA . ASP A 1 96 ? -4.456 -2.933 14.058 1.00 72.50 96 ASP A CA 1
ATOM 780 C C . ASP A 1 96 ? -3.742 -3.336 15.357 1.00 72.50 96 ASP A C 1
ATOM 782 O O . ASP A 1 96 ? -4.362 -3.654 16.373 1.00 72.50 96 ASP A O 1
ATOM 786 N N . SER A 1 97 ? -2.410 -3.257 15.319 1.00 71.50 97 SER A N 1
ATOM 787 C CA . SER A 1 97 ? -1.528 -3.588 16.437 1.00 71.50 97 SER A CA 1
ATOM 788 C C . SER A 1 97 ? -1.713 -2.627 17.617 1.00 71.50 97 SER A C 1
ATOM 790 O O . SER A 1 97 ? -1.711 -3.059 18.766 1.00 71.50 97 SER A O 1
ATOM 792 N N . SER A 1 98 ? -1.922 -1.334 17.351 1.00 78.44 98 SER A N 1
ATOM 793 C CA . SER A 1 98 ? -2.228 -0.325 18.375 1.00 78.44 98 SER A CA 1
ATOM 794 C C . SER A 1 98 ? -3.651 -0.460 18.927 1.00 78.44 98 SER A C 1
ATOM 796 O O . SER A 1 98 ? -3.845 -0.261 20.123 1.00 78.44 98 SER A O 1
ATOM 798 N N . LEU A 1 99 ? -4.635 -0.845 18.103 1.00 78.88 99 LEU A N 1
ATOM 799 C CA . LEU A 1 99 ? -6.025 -1.062 18.521 1.00 78.88 99 LEU A CA 1
ATOM 800 C C . LEU A 1 99 ? -6.101 -2.154 19.593 1.00 78.88 99 LEU A C 1
ATOM 802 O O . LEU A 1 99 ? -6.700 -1.935 20.645 1.00 78.88 99 LEU A O 1
ATOM 806 N N . LEU A 1 100 ? -5.404 -3.280 19.392 1.00 73.25 100 LEU A N 1
ATOM 807 C CA . LEU A 1 100 ? -5.287 -4.345 20.399 1.00 73.25 100 LEU A CA 1
ATOM 808 C C . LEU A 1 100 ? -4.749 -3.845 21.752 1.00 73.25 100 LEU A C 1
ATOM 810 O O . LEU A 1 100 ? -5.126 -4.397 22.791 1.00 73.25 100 LEU A O 1
ATOM 814 N N . LEU A 1 101 ? -3.898 -2.812 21.736 1.00 78.00 101 LEU A N 1
ATOM 815 C CA . LEU A 1 101 ? -3.246 -2.225 22.907 1.00 78.00 101 LEU A CA 1
ATOM 816 C C . LEU A 1 101 ? -4.050 -1.098 23.580 1.00 78.00 101 LEU A C 1
ATOM 818 O O . LEU A 1 101 ? -3.725 -0.753 24.715 1.00 78.00 101 LEU A O 1
ATOM 822 N N . LEU A 1 102 ? -5.121 -0.564 22.972 1.00 78.62 102 LEU A N 1
ATOM 823 C CA . LEU A 1 102 ? -5.936 0.502 23.592 1.00 78.62 102 LEU A CA 1
ATOM 824 C C . LEU A 1 102 ? -6.504 0.090 24.964 1.00 78.62 102 LEU A C 1
ATOM 826 O O . LEU A 1 102 ? -6.648 0.928 25.848 1.00 78.62 102 LEU A O 1
ATOM 830 N N . ARG A 1 103 ? -6.701 -1.217 25.204 1.00 74.62 103 ARG A N 1
ATOM 831 C CA . ARG A 1 103 ? -7.094 -1.788 26.511 1.00 74.62 103 ARG A CA 1
ATOM 832 C C . ARG A 1 103 ? -6.169 -1.419 27.690 1.00 74.62 103 ARG A C 1
ATOM 834 O O . ARG A 1 103 ? -6.573 -1.581 28.842 1.00 74.62 103 ARG A O 1
ATOM 841 N N . TYR A 1 104 ? -4.948 -0.942 27.423 1.00 78.88 104 TYR A N 1
ATOM 842 C CA . TYR A 1 104 ? -3.971 -0.498 28.429 1.00 78.88 104 TYR A CA 1
ATOM 843 C C . TYR A 1 104 ? -4.001 1.015 28.721 1.00 78.88 104 TYR A C 1
ATOM 845 O O . TYR A 1 104 ? -3.333 1.461 29.654 1.00 78.88 104 TYR A O 1
ATOM 853 N N . PHE A 1 105 ? -4.785 1.790 27.967 1.00 79.88 105 PHE A N 1
ATOM 854 C CA . PHE A 1 105 ? -4.906 3.245 28.080 1.00 79.88 105 PHE A CA 1
ATOM 855 C C . PHE A 1 105 ? -6.283 3.651 28.625 1.00 79.88 105 PHE A C 1
ATOM 857 O O . PHE A 1 105 ? -7.281 2.945 28.453 1.00 79.88 105 PHE A O 1
ATOM 864 N N . SER A 1 106 ? -6.364 4.815 29.265 1.00 86.12 106 SER A N 1
ATOM 865 C CA . SER A 1 106 ? -7.638 5.470 29.578 1.00 86.12 106 SER A CA 1
ATOM 866 C C . SER A 1 106 ? -8.347 5.978 28.313 1.00 86.12 106 SER A C 1
ATOM 868 O O . SER A 1 106 ? -7.770 6.031 27.223 1.00 86.12 106 SER A O 1
ATOM 870 N N . GLN A 1 107 ? -9.622 6.344 28.466 1.00 87.19 107 GLN A N 1
ATOM 871 C CA . GLN A 1 107 ? -10.455 6.877 27.384 1.00 87.19 107 GLN A CA 1
ATOM 872 C C . GLN A 1 107 ? -9.875 8.186 26.831 1.00 87.19 107 GLN A C 1
ATOM 874 O O . GLN A 1 107 ? -9.786 8.352 25.620 1.00 87.19 107 GLN A O 1
ATOM 879 N N . GLU A 1 108 ? -9.404 9.068 27.716 1.00 89.69 108 GLU A N 1
ATOM 880 C CA . GLU A 1 108 ? -8.760 10.344 27.381 1.00 89.69 108 GLU A CA 1
ATOM 881 C C . GLU A 1 108 ? -7.425 10.148 26.641 1.00 89.69 108 GLU A C 1
ATOM 883 O O . GLU A 1 108 ? -7.212 10.744 25.585 1.00 89.69 108 GLU A O 1
ATOM 888 N N . GLU A 1 109 ? -6.556 9.252 27.131 1.00 88.12 109 GLU A N 1
ATOM 889 C CA . GLU A 1 109 ? -5.298 8.900 26.449 1.00 88.12 109 GLU A CA 1
ATOM 890 C C . GLU A 1 109 ? -5.570 8.348 25.038 1.00 88.12 109 GLU A C 1
ATOM 892 O O . GLU A 1 109 ? -4.911 8.741 24.074 1.00 88.12 109 GLU A O 1
ATOM 897 N N . SER A 1 110 ? -6.572 7.477 24.893 1.00 88.81 110 SER A N 1
ATOM 898 C CA . SER A 1 110 ? -6.923 6.865 23.607 1.00 88.81 110 SER A CA 1
ATOM 899 C C . SER A 1 110 ? -7.577 7.843 22.631 1.00 88.81 110 SER A C 1
ATOM 901 O O . SER A 1 110 ? -7.238 7.820 21.448 1.00 88.81 110 SER A O 1
ATOM 903 N N . LEU A 1 111 ? -8.454 8.737 23.101 1.00 91.88 111 LEU A N 1
ATOM 904 C CA . LEU A 1 111 ? -9.001 9.826 22.285 1.00 91.88 111 LEU A CA 1
ATOM 905 C C . LEU A 1 111 ? -7.884 10.749 21.783 1.00 91.88 111 LEU A C 1
ATOM 907 O O . LEU A 1 111 ? -7.776 10.962 20.579 1.00 91.88 111 LEU A O 1
ATOM 911 N N . SER A 1 112 ? -6.985 11.192 22.666 1.00 92.12 112 SER A N 1
ATOM 912 C CA . SER A 1 112 ? -5.843 12.049 22.311 1.00 92.12 112 SER A CA 1
ATOM 913 C C . SER A 1 112 ? -4.914 11.409 21.264 1.00 92.12 112 SER A C 1
ATOM 915 O O . SER A 1 112 ? -4.472 12.066 20.312 1.00 92.12 112 SER A O 1
ATOM 917 N N . LEU A 1 113 ? -4.664 10.097 21.369 1.00 87.94 113 LEU A N 1
ATOM 918 C CA . LEU A 1 113 ? -3.904 9.333 20.372 1.00 87.94 113 LEU A CA 1
ATOM 919 C C . LEU A 1 113 ? -4.638 9.231 19.023 1.00 87.94 113 LEU A C 1
ATOM 921 O O . LEU A 1 113 ? -4.009 9.390 17.970 1.00 87.94 113 LEU A O 1
ATOM 925 N N . LEU A 1 114 ? -5.953 8.999 19.032 1.00 90.69 114 LEU A N 1
ATOM 926 C CA . LEU A 1 114 ? -6.771 8.895 17.820 1.00 90.69 114 LEU A CA 1
ATOM 927 C C . LEU A 1 114 ? -6.934 10.246 17.114 1.00 90.69 114 LEU A C 1
ATOM 929 O O . LEU A 1 114 ? -6.729 10.315 15.906 1.00 90.69 114 LEU A O 1
ATOM 933 N N . GLU A 1 115 ? -7.193 11.331 17.842 1.00 94.56 115 GLU A N 1
ATOM 934 C CA . GLU A 1 115 ? -7.207 12.699 17.306 1.00 94.56 115 GLU A CA 1
ATOM 935 C C . GLU A 1 115 ? -5.840 13.084 16.721 1.00 94.56 115 GLU A C 1
ATOM 937 O O . GLU A 1 115 ? -5.748 13.651 15.626 1.00 94.56 115 GLU A O 1
ATOM 942 N N . THR A 1 116 ? -4.752 12.696 17.394 1.00 92.44 116 THR A N 1
ATOM 943 C CA . THR A 1 116 ? -3.386 12.878 16.887 1.00 92.44 116 THR A CA 1
ATOM 944 C C . THR A 1 116 ? -3.168 12.115 15.575 1.00 92.44 116 THR A C 1
ATOM 946 O O . THR A 1 116 ? -2.613 12.689 14.630 1.00 92.44 116 THR A O 1
ATOM 949 N N . ARG A 1 117 ? -3.639 10.860 15.467 1.00 88.81 117 ARG A N 1
ATOM 950 C CA . ARG A 1 117 ? -3.629 10.079 14.214 1.00 88.81 117 ARG A CA 1
ATOM 951 C C . ARG A 1 117 ? -4.463 10.767 13.133 1.00 88.81 117 ARG A C 1
ATOM 953 O O . ARG A 1 117 ? -3.950 11.007 12.042 1.00 88.81 117 ARG A O 1
ATOM 960 N N . ARG A 1 118 ? -5.700 11.160 13.437 1.00 94.06 118 ARG A N 1
ATOM 961 C CA . ARG A 1 118 ? -6.619 11.877 12.537 1.00 94.06 118 ARG A CA 1
ATOM 962 C C . ARG A 1 118 ? -5.962 13.137 11.964 1.00 94.06 118 ARG A C 1
ATOM 964 O O . ARG A 1 118 ? -5.974 13.365 10.754 1.00 94.06 118 ARG A O 1
ATOM 971 N N . GLY A 1 119 ? -5.298 13.922 12.812 1.00 92.25 119 GLY A N 1
ATOM 972 C CA . GLY A 1 119 ? -4.530 15.095 12.398 1.00 92.25 119 GLY A CA 1
ATOM 973 C C . GLY A 1 119 ? -3.349 14.765 11.474 1.00 92.25 119 GLY A C 1
ATOM 974 O O . GLY A 1 119 ? -3.043 15.547 10.574 1.00 92.25 119 GLY A O 1
ATOM 975 N N . GLN A 1 120 ? -2.679 13.622 11.658 1.00 87.88 120 GLN A N 1
ATOM 976 C CA . GLN A 1 120 ? -1.629 13.149 10.744 1.00 87.88 120 GLN A CA 1
ATOM 977 C C . GLN A 1 120 ? -2.210 12.729 9.387 1.00 87.88 120 GLN A C 1
ATOM 979 O O . GLN A 1 120 ? -1.705 13.179 8.358 1.00 87.88 120 GLN A O 1
ATOM 984 N N . LEU A 1 121 ? -3.298 11.954 9.386 1.00 88.12 121 LEU A N 1
ATOM 985 C CA . LEU A 1 121 ? -3.996 11.489 8.184 1.00 88.12 121 LEU A CA 1
ATOM 986 C C . LEU A 1 121 ? -4.512 12.659 7.334 1.00 88.12 121 LEU A C 1
ATOM 988 O O . LEU A 1 121 ? -4.220 12.726 6.144 1.00 88.12 121 LEU A O 1
ATOM 992 N N . GLY A 1 122 ? -5.176 13.649 7.941 1.00 91.50 122 GLY A N 1
ATOM 993 C CA . GLY A 1 122 ? -5.652 14.835 7.216 1.00 91.50 122 GLY A CA 1
ATOM 994 C C . GLY A 1 122 ? -4.520 15.656 6.577 1.00 91.50 122 GLY A C 1
ATOM 995 O O . GLY A 1 122 ? -4.655 16.142 5.450 1.00 91.50 122 GLY A O 1
ATOM 996 N N . ARG A 1 123 ? -3.360 15.766 7.245 1.00 89.69 123 ARG A N 1
ATOM 997 C CA . ARG A 1 123 ? -2.153 16.388 6.661 1.00 89.69 123 ARG A CA 1
ATOM 998 C C . ARG A 1 123 ? -1.565 15.557 5.519 1.00 89.69 123 ARG A C 1
ATOM 1000 O O . ARG A 1 123 ? -1.062 16.136 4.557 1.00 89.69 123 ARG A O 1
ATOM 1007 N N . ALA A 1 124 ? -1.627 14.230 5.611 1.00 83.75 124 ALA A N 1
ATOM 1008 C CA . ALA A 1 124 ? -1.199 13.331 4.547 1.00 83.75 124 ALA A CA 1
ATOM 1009 C C . ALA A 1 124 ? -2.108 13.439 3.313 1.00 83.75 124 ALA A C 1
ATOM 1011 O O . ALA A 1 124 ? -1.600 13.675 2.219 1.00 83.75 124 ALA A O 1
ATOM 1012 N N . TYR A 1 125 ? -3.431 13.390 3.494 1.00 89.06 125 TYR A N 1
ATOM 1013 C CA . TYR A 1 125 ? -4.416 13.578 2.424 1.00 89.06 125 TYR A CA 1
ATOM 1014 C C . TYR A 1 125 ? -4.232 14.924 1.714 1.00 89.06 125 TYR A C 1
ATOM 1016 O O . TYR A 1 125 ? -4.033 14.970 0.501 1.00 89.06 125 TYR A O 1
ATOM 1024 N N . THR A 1 126 ? -4.165 16.022 2.479 1.00 90.12 126 THR A N 1
ATOM 1025 C CA . THR A 1 126 ? -3.915 17.370 1.934 1.00 90.12 126 THR A CA 1
ATOM 1026 C C . THR A 1 126 ? -2.636 17.409 1.089 1.00 90.12 126 THR A C 1
ATOM 1028 O O . THR A 1 126 ? -2.595 18.059 0.043 1.00 90.12 126 THR A O 1
ATOM 1031 N N . ARG A 1 127 ? -1.588 16.680 1.503 1.00 84.94 127 ARG A N 1
ATOM 1032 C CA . ARG A 1 127 ? -0.347 16.557 0.733 1.00 84.94 127 ARG A CA 1
ATOM 1033 C C . ARG A 1 127 ? -0.576 15.800 -0.578 1.00 84.94 127 ARG A C 1
ATOM 1035 O O . ARG A 1 127 ? -0.212 16.351 -1.611 1.00 84.94 127 ARG A O 1
ATOM 1042 N N . VAL A 1 128 ? -1.180 14.608 -0.555 1.00 83.50 128 VAL A N 1
ATOM 1043 C CA . VAL A 1 128 ? -1.458 13.794 -1.760 1.00 83.50 128 VAL A CA 1
ATOM 1044 C C . VAL A 1 128 ? -2.322 14.574 -2.756 1.00 83.50 128 VAL A C 1
ATOM 1046 O O . VAL A 1 128 ? -1.922 14.740 -3.908 1.00 83.50 128 VAL A O 1
ATOM 1049 N N . ALA A 1 129 ? -3.428 15.169 -2.304 1.00 87.62 129 ALA A N 1
ATOM 1050 C CA . ALA A 1 129 ? -4.292 16.004 -3.137 1.00 87.62 129 ALA A CA 1
ATOM 1051 C C . ALA A 1 129 ? -3.527 17.190 -3.767 1.00 87.62 129 ALA A C 1
ATOM 1053 O O . ALA A 1 129 ? -3.629 17.434 -4.970 1.00 87.62 129 ALA A O 1
ATOM 1054 N N . SER A 1 130 ? -2.666 17.877 -2.999 1.00 85.75 130 SER A N 1
ATOM 1055 C CA . SER A 1 130 ? -1.819 18.975 -3.510 1.00 85.75 130 SER A CA 1
ATOM 1056 C C . SER A 1 130 ? -0.722 18.545 -4.500 1.00 85.75 130 SER A C 1
ATOM 1058 O O . SER A 1 130 ? -0.053 19.401 -5.093 1.00 85.75 130 SER A O 1
ATOM 1060 N N . LEU A 1 131 ? -0.498 17.236 -4.650 1.00 81.88 131 LEU A N 1
ATOM 1061 C CA . LEU A 1 131 ? 0.419 16.639 -5.619 1.00 81.88 131 LEU A CA 1
ATOM 1062 C C . LEU A 1 131 ? -0.333 16.145 -6.859 1.00 81.88 131 LEU A C 1
ATOM 1064 O O . LEU A 1 131 ? 0.131 16.421 -7.961 1.00 81.88 131 LEU A O 1
ATOM 1068 N N . SER A 1 132 ? -1.522 15.552 -6.702 1.00 80.88 132 SER A N 1
ATOM 1069 C CA . SER A 1 132 ? -2.443 15.265 -7.816 1.00 80.88 132 SER A CA 1
ATOM 1070 C C . SER A 1 132 ? -2.776 16.528 -8.620 1.00 80.88 132 SER A C 1
ATOM 1072 O O . SER A 1 132 ? -2.634 16.554 -9.844 1.00 80.88 132 SER A O 1
ATOM 1074 N N . MET A 1 133 ? -3.095 17.633 -7.934 1.00 79.50 133 MET A N 1
ATOM 1075 C CA . MET A 1 133 ? -3.388 18.925 -8.574 1.00 79.50 133 MET A CA 1
ATOM 1076 C C . MET A 1 133 ? -2.217 19.501 -9.393 1.00 79.50 133 MET A C 1
ATOM 1078 O O . MET A 1 133 ? -2.429 20.374 -10.238 1.00 79.50 133 MET A O 1
ATOM 1082 N N . ARG A 1 134 ? -0.981 19.017 -9.200 1.00 76.31 134 ARG A N 1
ATOM 1083 C CA . ARG A 1 134 ? 0.170 19.381 -10.039 1.00 76.31 134 ARG A CA 1
ATOM 1084 C C . ARG A 1 134 ? 0.123 18.555 -11.320 1.00 76.31 134 ARG A C 1
ATOM 1086 O O . ARG A 1 134 ? 0.811 17.546 -11.444 1.00 76.31 134 ARG A O 1
ATOM 1093 N N . ARG A 1 135 ? -0.693 19.001 -12.280 1.00 55.50 135 ARG A N 1
ATOM 1094 C CA . ARG A 1 135 ? -0.750 18.422 -13.630 1.00 55.50 135 ARG A CA 1
ATOM 1095 C C . ARG A 1 135 ? 0.635 18.419 -14.282 1.00 55.50 135 ARG A C 1
ATOM 1097 O O . ARG A 1 135 ? 1.091 19.434 -14.799 1.00 55.50 135 ARG A O 1
ATOM 1104 N N . PHE A 1 136 ? 1.257 17.248 -14.306 1.00 60.62 136 PHE A N 1
ATOM 1105 C CA . PHE A 1 136 ? 2.260 16.896 -15.302 1.00 60.62 136 PHE A CA 1
ATOM 1106 C C . PHE A 1 136 ? 1.491 16.425 -16.551 1.00 60.62 136 PHE A C 1
ATOM 1108 O O . PHE A 1 136 ? 0.662 15.526 -16.390 1.00 60.62 136 PHE A O 1
ATOM 1115 N N . PRO A 1 137 ? 1.686 17.022 -17.744 1.00 52.41 137 PRO A N 1
ATOM 1116 C CA . PRO A 1 137 ? 0.807 16.781 -18.895 1.00 52.41 137 PRO A CA 1
ATOM 1117 C C . PRO A 1 137 ? 0.692 15.315 -19.334 1.00 52.41 137 PRO A C 1
ATOM 1119 O O . PRO A 1 137 ? -0.390 14.895 -19.729 1.00 52.41 137 PRO A O 1
ATOM 1122 N N . ASP A 1 138 ? 1.776 14.546 -19.204 1.00 56.53 138 ASP A N 1
ATOM 1123 C CA . ASP A 1 138 ? 1.936 13.229 -19.837 1.00 56.53 138 ASP A CA 1
ATOM 1124 C C . ASP A 1 138 ? 1.933 12.047 -18.842 1.00 56.53 138 ASP A C 1
ATOM 1126 O O . ASP A 1 138 ? 2.432 10.974 -19.162 1.00 56.53 138 ASP A O 1
ATOM 1130 N N . ASN A 1 139 ? 1.422 12.245 -17.619 1.00 67.25 139 ASN A N 1
ATOM 1131 C CA . ASN A 1 139 ? 1.560 11.300 -16.499 1.00 67.25 139 ASN A CA 1
ATOM 1132 C C . ASN A 1 139 ? 0.206 10.955 -15.833 1.00 67.25 139 ASN A C 1
ATOM 1134 O O . ASN A 1 139 ? -0.095 11.426 -14.727 1.00 67.25 139 ASN A O 1
ATOM 1138 N N . GLU A 1 140 ? -0.625 10.133 -16.473 1.00 73.00 140 GLU A N 1
ATOM 1139 C CA . GLU A 1 140 ? -1.892 9.660 -15.883 1.00 73.00 140 GLU A CA 1
ATOM 1140 C C . GLU A 1 140 ? -1.680 8.587 -14.799 1.00 73.00 140 GLU A C 1
ATOM 1142 O O . GLU A 1 140 ? -2.480 8.453 -13.877 1.00 73.00 140 GLU A O 1
ATOM 1147 N N . GLU A 1 141 ? -0.563 7.871 -14.854 1.00 74.19 141 GLU A N 1
ATOM 1148 C CA . GLU A 1 141 ? -0.149 6.805 -13.937 1.00 74.19 141 GLU A CA 1
ATOM 1149 C C . GLU A 1 141 ? 0.034 7.343 -12.522 1.00 74.19 141 GLU A C 1
ATOM 1151 O O . GLU A 1 141 ? -0.425 6.757 -11.543 1.00 74.19 141 GLU A O 1
ATOM 1156 N N . HIS A 1 142 ? 0.676 8.508 -12.412 1.00 74.81 142 HIS A N 1
ATOM 1157 C CA . HIS A 1 142 ? 0.872 9.168 -11.127 1.00 74.81 142 HIS A CA 1
ATOM 1158 C C . HIS A 1 142 ? -0.468 9.644 -10.562 1.00 74.81 142 HIS A C 1
ATOM 1160 O O . HIS A 1 142 ? -0.638 9.621 -9.348 1.00 74.81 142 HIS A O 1
ATOM 1166 N N . GLN A 1 143 ? -1.438 9.995 -11.418 1.00 82.44 143 GLN A N 1
ATOM 1167 C CA . GLN A 1 143 ? -2.802 10.273 -10.969 1.00 82.44 143 GLN A CA 1
ATOM 1168 C C . GLN A 1 143 ? -3.497 9.004 -10.476 1.00 82.44 143 GLN A C 1
ATOM 1170 O O . GLN A 1 143 ? -4.110 9.074 -9.428 1.00 82.44 143 GLN A O 1
ATOM 1175 N N . LEU A 1 144 ? -3.332 7.834 -11.110 1.00 83.81 144 LEU A N 1
ATOM 1176 C CA . LEU A 1 144 ? -3.855 6.575 -10.548 1.00 83.81 144 LEU A CA 1
ATOM 1177 C C . LEU A 1 144 ? -3.282 6.285 -9.149 1.00 83.81 144 LEU A C 1
ATOM 1179 O O . LEU A 1 144 ? -4.028 5.889 -8.256 1.00 83.81 144 LEU A O 1
ATOM 1183 N N . VAL A 1 145 ? -1.987 6.536 -8.930 1.00 83.75 145 VAL A N 1
ATOM 1184 C CA . VAL A 1 145 ? -1.360 6.389 -7.603 1.00 83.75 145 VAL A CA 1
ATOM 1185 C C . VAL A 1 145 ? -1.894 7.422 -6.602 1.00 83.75 145 VAL A C 1
ATOM 1187 O O . VAL A 1 145 ? -2.223 7.063 -5.474 1.00 83.75 145 VAL A O 1
ATOM 1190 N N . TYR A 1 146 ? -2.024 8.699 -6.979 1.00 85.25 146 TYR A N 1
ATOM 1191 C CA . TYR A 1 146 ? -2.589 9.713 -6.080 1.00 85.25 146 TYR A CA 1
ATOM 1192 C C . TYR A 1 146 ? -4.086 9.483 -5.799 1.00 85.25 146 TYR A C 1
ATOM 1194 O O . TYR A 1 146 ? -4.502 9.635 -4.653 1.00 85.25 146 TYR A O 1
ATOM 1202 N N . ASP A 1 147 ? -4.871 9.076 -6.801 1.00 88.19 147 ASP A N 1
ATOM 1203 C CA . ASP A 1 147 ? -6.286 8.703 -6.690 1.00 88.19 147 ASP A CA 1
ATOM 1204 C C . ASP A 1 147 ? -6.444 7.566 -5.669 1.00 88.19 147 ASP A C 1
ATOM 1206 O O . ASP A 1 147 ? -7.286 7.651 -4.774 1.00 88.19 147 ASP A O 1
ATOM 1210 N N . HIS A 1 148 ? -5.611 6.521 -5.763 1.00 88.44 148 HIS A N 1
ATOM 1211 C CA . HIS A 1 148 ? -5.611 5.393 -4.828 1.00 88.44 148 HIS A CA 1
ATOM 1212 C C . HIS A 1 148 ? -5.228 5.822 -3.405 1.00 88.44 148 HIS A C 1
ATOM 1214 O O . HIS A 1 148 ? -5.958 5.534 -2.456 1.00 88.44 148 HIS A O 1
ATOM 1220 N N . LEU A 1 149 ? -4.135 6.577 -3.251 1.00 85.44 149 LEU A N 1
ATOM 1221 C CA . LEU A 1 149 ? -3.673 7.059 -1.947 1.00 85.44 149 LEU A CA 1
ATOM 1222 C C . LEU A 1 149 ? -4.690 7.985 -1.270 1.00 85.44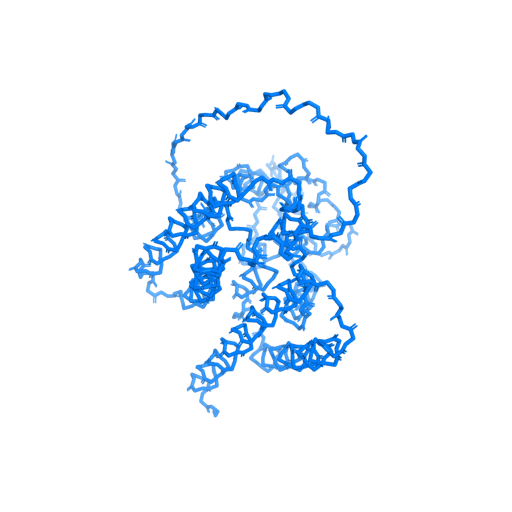 149 LEU A C 1
ATOM 1224 O O . LEU A 1 149 ? -4.914 7.849 -0.070 1.00 85.44 149 LEU A O 1
ATOM 1228 N N . CYS A 1 150 ? -5.332 8.890 -2.016 1.00 89.81 150 CYS A N 1
ATOM 1229 C CA . CYS A 1 150 ? -6.452 9.687 -1.511 1.00 89.81 150 CYS A CA 1
ATOM 1230 C C . CYS A 1 150 ? -7.622 8.789 -1.092 1.00 89.81 150 CYS A C 1
ATOM 1232 O O . CYS A 1 150 ? -8.105 8.921 0.025 1.00 89.81 150 CYS A O 1
ATOM 1234 N N . THR A 1 151 ? -8.010 7.825 -1.933 1.00 91.31 151 THR A N 1
ATOM 1235 C CA . THR A 1 151 ? -9.129 6.903 -1.669 1.00 91.31 151 THR A CA 1
ATOM 1236 C C . THR A 1 151 ? -8.924 6.075 -0.390 1.00 91.31 151 THR A C 1
ATOM 1238 O O . THR A 1 151 ? -9.852 5.934 0.406 1.00 91.31 151 THR A O 1
ATOM 1241 N N . LEU A 1 152 ? -7.707 5.572 -0.144 1.00 88.50 152 LEU A N 1
ATOM 1242 C CA . LEU A 1 152 ? -7.364 4.882 1.106 1.00 88.50 152 LEU A CA 1
ATOM 1243 C C . LEU A 1 152 ? -7.298 5.841 2.308 1.00 88.50 152 LEU A C 1
ATOM 1245 O O . LEU A 1 152 ? -7.731 5.482 3.401 1.00 88.50 152 LEU A O 1
ATOM 1249 N N . LEU A 1 153 ? -6.767 7.054 2.127 1.00 88.62 153 LEU A N 1
ATOM 1250 C CA . LEU A 1 153 ? -6.659 8.044 3.202 1.00 88.62 153 LEU A CA 1
ATOM 1251 C C . LEU A 1 153 ? -8.016 8.579 3.652 1.00 88.62 153 LEU A C 1
ATOM 1253 O O . LEU A 1 153 ? -8.227 8.705 4.855 1.00 88.62 153 LEU A O 1
ATOM 1257 N N . ASP A 1 154 ? -8.928 8.854 2.722 1.00 94.19 154 ASP A N 1
ATOM 1258 C CA . ASP A 1 154 ? -10.291 9.267 3.043 1.00 94.19 154 ASP A CA 1
ATOM 1259 C C . ASP A 1 154 ? -10.997 8.173 3.846 1.00 94.19 154 ASP A C 1
ATOM 1261 O O . ASP A 1 154 ? -11.536 8.466 4.905 1.00 94.19 154 ASP A O 1
ATOM 1265 N N . ALA A 1 155 ? -10.912 6.905 3.427 1.00 92.12 155 ALA A N 1
ATOM 1266 C CA . ALA A 1 155 ? -11.500 5.778 4.155 1.00 92.12 155 ALA A CA 1
ATOM 1267 C C . ALA A 1 155 ? -10.952 5.611 5.583 1.00 92.12 155 ALA A C 1
ATOM 1269 O O . ALA A 1 155 ? -11.712 5.374 6.523 1.00 92.12 155 ALA A O 1
ATOM 1270 N N . GLU A 1 156 ? -9.639 5.765 5.751 1.00 91.19 156 GLU A N 1
ATOM 1271 C CA . GLU A 1 156 ? -8.943 5.696 7.037 1.00 91.19 156 GLU A CA 1
ATOM 1272 C C . GLU A 1 156 ? -9.304 6.890 7.952 1.00 91.19 156 GLU A C 1
ATOM 1274 O O . GLU A 1 156 ? -9.458 6.717 9.164 1.00 91.19 156 GLU A O 1
ATOM 1279 N N . ILE A 1 157 ? -9.506 8.090 7.389 1.00 93.56 157 ILE A N 1
ATOM 1280 C CA . ILE A 1 157 ? -10.031 9.270 8.101 1.00 93.56 157 ILE A CA 1
ATOM 1281 C C . ILE A 1 157 ? -11.483 9.030 8.527 1.00 93.56 157 ILE A C 1
ATOM 1283 O O . ILE A 1 157 ? -11.796 9.165 9.708 1.00 93.56 157 ILE A O 1
ATOM 1287 N N . ASP A 1 158 ? -12.343 8.616 7.595 1.00 95.31 158 ASP A N 1
ATOM 1288 C CA . ASP A 1 158 ? -13.766 8.343 7.816 1.00 95.31 158 ASP A CA 1
ATOM 1289 C C . ASP A 1 158 ? -13.969 7.270 8.893 1.00 95.31 158 ASP A C 1
ATOM 1291 O O . ASP A 1 158 ? -14.881 7.363 9.715 1.00 95.31 158 ASP A O 1
ATOM 1295 N N . TRP A 1 159 ? -13.124 6.235 8.897 1.00 94.31 159 TRP A N 1
ATOM 1296 C CA . TRP A 1 159 ? -13.120 5.197 9.924 1.00 94.31 159 TRP A CA 1
ATOM 1297 C C . TRP A 1 159 ? -12.652 5.743 11.279 1.00 94.31 159 TRP A C 1
ATOM 1299 O O . TRP A 1 159 ? -13.299 5.484 12.294 1.00 94.31 159 TRP A O 1
ATOM 1309 N N . THR A 1 160 ? -11.573 6.535 11.299 1.00 93.00 160 THR A N 1
ATOM 1310 C CA . THR A 1 160 ? -11.027 7.130 12.531 1.00 93.00 160 THR A CA 1
ATOM 1311 C C . THR A 1 160 ? -12.042 8.069 13.187 1.00 93.00 160 THR A C 1
ATOM 1313 O O . THR A 1 160 ? -12.279 7.960 14.388 1.00 93.00 160 THR A O 1
ATOM 1316 N N . ASP A 1 161 ? -12.704 8.929 12.409 1.00 95.62 161 ASP A N 1
ATOM 1317 C CA . ASP A 1 161 ? -13.731 9.855 12.901 1.00 95.62 161 ASP A CA 1
ATOM 1318 C C . ASP A 1 161 ? -14.943 9.105 13.478 1.00 95.62 161 ASP A C 1
ATOM 1320 O O . ASP A 1 161 ? -15.449 9.458 14.545 1.00 95.62 161 ASP A O 1
ATOM 1324 N N . LYS A 1 162 ? -15.373 8.012 12.829 1.00 92.94 162 LYS A N 1
ATOM 1325 C CA . LYS A 1 162 ? -16.447 7.138 13.338 1.00 92.94 162 LYS A CA 1
ATOM 1326 C C . LYS A 1 162 ? -16.039 6.415 14.623 1.00 92.94 162 LYS A C 1
ATOM 1328 O O . LYS A 1 162 ? -16.865 6.280 15.524 1.00 92.94 162 LYS A O 1
ATOM 1333 N N . PHE A 1 163 ? -14.789 5.968 14.740 1.00 91.12 163 PHE A N 1
ATOM 1334 C CA . PHE A 1 163 ? -14.296 5.302 15.948 1.00 91.12 163 PHE A CA 1
ATOM 1335 C C . PHE A 1 163 ? -14.160 6.275 17.131 1.00 91.12 163 PHE A C 1
ATOM 1337 O O . PHE A 1 163 ? -14.608 5.947 18.230 1.00 91.12 163 PHE A O 1
ATOM 1344 N N . ILE A 1 164 ? -13.656 7.494 16.899 1.00 92.81 164 ILE A N 1
ATOM 1345 C CA . ILE A 1 164 ? -13.667 8.587 17.887 1.00 92.81 164 ILE A CA 1
ATOM 1346 C C . ILE A 1 164 ? -15.106 8.864 18.346 1.00 92.81 164 ILE A C 1
ATOM 1348 O O . ILE A 1 164 ? -15.369 8.875 19.548 1.00 92.81 164 ILE A O 1
ATOM 1352 N N . ALA A 1 165 ? -16.058 9.000 17.415 1.00 92.19 165 ALA A N 1
ATOM 1353 C CA . ALA A 1 165 ? -17.464 9.224 17.753 1.00 92.19 165 ALA A CA 1
ATOM 1354 C C . ALA A 1 165 ? -18.052 8.104 18.635 1.00 92.19 165 ALA A C 1
ATOM 1356 O O . ALA A 1 165 ? -18.732 8.411 19.611 1.00 92.19 165 ALA A O 1
ATOM 1357 N N . CYS A 1 166 ? -17.738 6.829 18.367 1.00 89.31 166 CYS A N 1
ATOM 1358 C CA . CYS A 1 166 ? -18.168 5.707 19.218 1.00 89.31 166 CYS A CA 1
ATOM 1359 C C . CYS A 1 166 ? -17.599 5.802 20.647 1.00 89.31 166 CYS A C 1
ATOM 1361 O O . CYS A 1 166 ? -18.316 5.546 21.610 1.00 89.31 166 CYS A O 1
ATOM 1363 N N . ILE A 1 167 ? -16.329 6.202 20.807 1.00 87.81 167 ILE A N 1
ATOM 1364 C CA . ILE A 1 167 ? -15.702 6.370 22.132 1.00 87.81 167 ILE A CA 1
ATOM 1365 C C . ILE A 1 167 ? -16.288 7.569 22.897 1.00 87.81 167 ILE A C 1
ATOM 1367 O O . ILE A 1 167 ? -16.344 7.528 24.124 1.00 87.81 167 ILE A O 1
ATOM 1371 N N . VAL A 1 168 ? -16.719 8.628 22.204 1.00 88.06 168 VAL A N 1
ATOM 1372 C CA . VAL A 1 168 ? -17.314 9.824 22.829 1.00 88.06 168 VAL A CA 1
ATOM 1373 C C . VAL A 1 168 ? -18.796 9.631 23.175 1.00 88.06 168 VAL A C 1
ATOM 1375 O O . VAL A 1 168 ? -19.242 10.126 24.205 1.00 88.06 168 VAL A O 1
ATOM 1378 N N . GLN A 1 169 ? -19.571 8.948 22.328 1.00 84.69 169 GLN A N 1
ATOM 1379 C CA . GLN A 1 169 ? -21.037 8.883 22.451 1.00 84.69 169 GLN A CA 1
ATOM 1380 C C . GLN A 1 169 ? -21.546 7.718 23.310 1.00 84.69 169 GLN A C 1
ATOM 1382 O O . GLN A 1 169 ? -22.647 7.801 23.852 1.00 84.69 169 GLN A O 1
ATOM 1387 N N . GLU A 1 170 ? -20.773 6.640 23.452 1.00 80.19 170 GLU A N 1
ATOM 1388 C CA . GLU A 1 170 ? -21.147 5.478 24.259 1.00 80.19 170 GLU A CA 1
ATOM 1389 C C . GLU A 1 170 ? -20.218 5.354 25.483 1.00 80.19 170 GLU A C 1
ATOM 1391 O O . GLU A 1 170 ? -19.172 4.710 25.408 1.00 80.19 170 GLU A O 1
ATOM 1396 N N . GLU A 1 171 ? -20.611 5.901 26.642 1.00 65.44 171 GLU A N 1
ATOM 1397 C CA . GLU A 1 171 ? -19.839 5.784 27.903 1.00 65.44 171 GLU A CA 1
ATOM 1398 C C . GLU A 1 171 ? -19.459 4.319 28.214 1.00 65.44 171 GLU A C 1
ATOM 1400 O O . GLU A 1 171 ? -18.323 3.993 28.566 1.00 65.44 171 GLU A O 1
ATOM 1405 N N . ASP A 1 172 ? -20.398 3.400 27.978 1.00 70.81 172 ASP A N 1
ATOM 1406 C CA . ASP A 1 172 ? -20.218 1.965 28.198 1.00 70.81 172 ASP A CA 1
ATOM 1407 C C . ASP A 1 172 ? -19.405 1.261 27.086 1.00 70.81 172 ASP A C 1
ATOM 1409 O O . ASP A 1 172 ? -19.075 0.082 27.212 1.00 70.81 172 ASP A O 1
ATOM 1413 N N . PHE A 1 173 ? -19.097 1.907 25.950 1.00 73.69 173 PHE A N 1
ATOM 1414 C CA . PHE A 1 173 ? -18.299 1.301 24.865 1.00 73.69 173 PHE A CA 1
ATOM 1415 C C . PHE A 1 173 ? -16.843 1.139 25.281 1.00 73.69 173 PHE A C 1
ATOM 1417 O O . PHE A 1 173 ? -16.302 0.036 25.187 1.00 73.69 173 PHE A O 1
ATOM 1424 N N . TYR A 1 174 ? -16.234 2.180 25.854 1.00 73.31 174 TYR A N 1
ATOM 1425 C CA . TYR A 1 174 ? -14.864 2.077 26.356 1.00 73.31 174 TYR A CA 1
ATOM 1426 C C . TYR A 1 174 ? -14.764 1.123 27.563 1.00 73.31 174 TYR A C 1
ATOM 1428 O O . TYR A 1 174 ? -13.834 0.318 27.656 1.00 73.31 174 TYR A O 1
ATOM 1436 N N . ALA A 1 175 ? -15.790 1.092 28.424 1.00 73.25 175 ALA A N 1
ATOM 1437 C CA . ALA A 1 175 ? -15.901 0.104 29.500 1.00 73.25 175 ALA A CA 1
ATOM 1438 C C . ALA A 1 175 ? -16.053 -1.347 28.987 1.00 73.25 175 ALA A C 1
ATOM 1440 O O . ALA A 1 175 ? -15.516 -2.276 29.596 1.00 73.25 175 ALA A O 1
ATOM 1441 N N . ARG A 1 176 ? -16.744 -1.565 27.856 1.00 76.50 176 ARG A N 1
ATOM 1442 C CA . ARG A 1 176 ? -16.826 -2.872 27.174 1.00 76.50 176 ARG A CA 1
ATOM 1443 C C . ARG A 1 176 ? -15.499 -3.273 26.519 1.00 76.50 176 ARG A C 1
ATOM 1445 O O . ARG A 1 176 ? -15.127 -4.437 26.639 1.00 76.50 176 ARG A O 1
ATOM 1452 N N . LEU A 1 177 ? -14.762 -2.340 25.907 1.00 69.44 177 LEU A N 1
ATOM 1453 C CA . LEU A 1 177 ? -13.432 -2.590 25.318 1.00 69.44 177 LEU A CA 1
ATOM 1454 C C . LEU A 1 177 ? -12.383 -3.030 26.361 1.00 69.44 177 LEU A C 1
ATOM 1456 O O . LEU A 1 177 ? -11.481 -3.801 26.042 1.00 69.44 177 LEU A O 1
ATOM 1460 N N . ILE A 1 178 ? -12.501 -2.572 27.614 1.00 66.81 178 ILE A N 1
ATOM 1461 C CA . ILE A 1 178 ? -11.556 -2.897 28.700 1.00 66.81 178 ILE A CA 1
ATOM 1462 C C . ILE A 1 178 ? -11.869 -4.228 29.412 1.00 66.81 178 ILE A C 1
ATOM 1464 O O . ILE A 1 178 ? -10.987 -4.772 30.071 1.00 66.81 178 ILE A O 1
ATOM 1468 N N . LYS A 1 179 ? -13.083 -4.791 29.293 1.00 56.19 179 LYS A N 1
ATOM 1469 C CA . LYS A 1 179 ? -13.626 -5.848 30.186 1.00 56.19 179 LYS A CA 1
ATOM 1470 C C . LYS A 1 179 ? -12.969 -7.249 30.126 1.00 56.19 17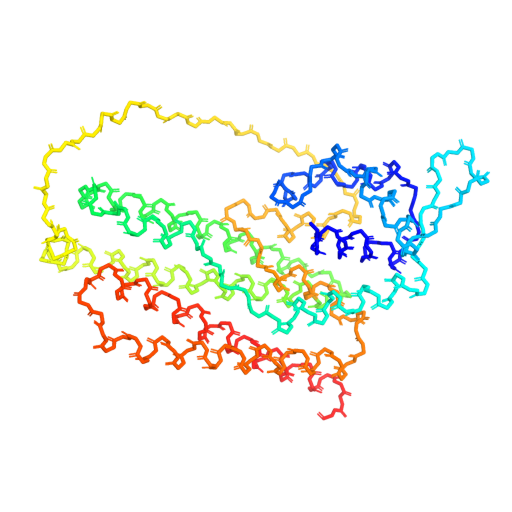9 LYS A C 1
ATOM 1472 O O . LYS A 1 179 ? -13.513 -8.200 30.686 1.00 56.19 179 LYS A O 1
ATOM 1477 N N . ALA A 1 180 ? -11.790 -7.388 29.519 1.00 46.50 180 ALA A N 1
ATOM 1478 C CA . ALA A 1 180 ? -10.913 -8.550 29.692 1.00 46.50 180 ALA A CA 1
ATOM 1479 C C . ALA A 1 180 ? -10.203 -8.507 31.072 1.00 46.50 180 ALA A C 1
ATOM 1481 O O . ALA A 1 180 ? -9.954 -7.420 31.597 1.00 46.50 180 ALA A O 1
ATOM 1482 N N . PRO A 1 181 ? -9.875 -9.655 31.698 1.00 42.50 181 PRO A N 1
ATOM 1483 C CA . PRO A 1 181 ? -9.443 -9.686 33.096 1.00 42.50 181 PRO A CA 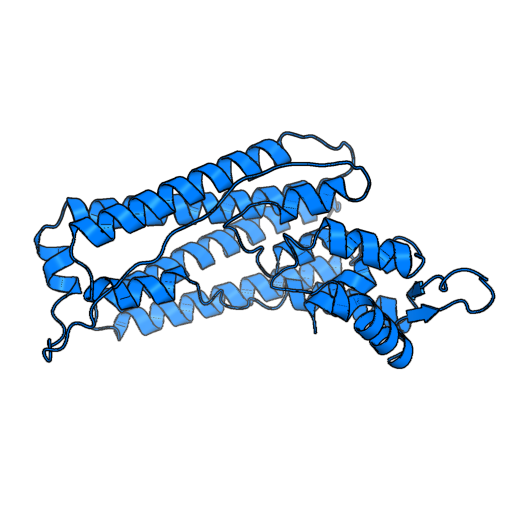1
ATOM 1484 C C . PRO A 1 181 ? -8.087 -9.002 33.320 1.00 42.50 181 PRO A C 1
ATOM 1486 O O . PRO A 1 181 ? -7.058 -9.426 32.791 1.00 42.50 181 PRO A O 1
ATOM 1489 N N . ARG A 1 182 ? -8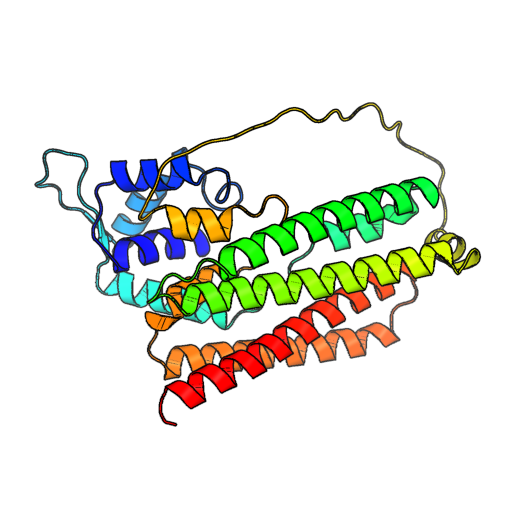.077 -7.972 34.173 1.00 42.72 182 ARG A N 1
ATOM 1490 C CA . ARG A 1 182 ? -6.850 -7.351 34.684 1.00 42.72 182 ARG A CA 1
ATOM 1491 C C . ARG A 1 182 ? -6.202 -8.262 35.730 1.00 42.72 182 ARG A C 1
ATOM 1493 O O . ARG A 1 182 ? -6.677 -8.336 36.857 1.00 42.72 182 ARG A O 1
ATOM 1500 N N . SER A 1 183 ? -5.097 -8.904 35.359 1.00 39.22 183 SER A N 1
ATOM 1501 C CA . SER A 1 183 ? -4.042 -9.237 36.321 1.00 39.22 183 SER A CA 1
ATOM 1502 C C . SER A 1 183 ? -3.172 -7.992 36.508 1.00 39.22 183 SER A C 1
ATOM 1504 O O . SER A 1 183 ? -2.843 -7.318 35.528 1.00 39.22 183 SER A O 1
ATOM 1506 N N . GLU A 1 184 ? -2.858 -7.626 37.747 1.00 41.38 184 GLU A N 1
ATOM 1507 C CA . GLU A 1 184 ? -2.285 -6.315 38.059 1.00 41.38 184 GLU A CA 1
ATOM 1508 C C . GLU A 1 184 ? -0.762 -6.280 37.878 1.00 41.38 184 GLU A C 1
ATOM 1510 O O . GLU A 1 184 ? -0.002 -6.833 38.671 1.00 41.38 184 GLU A O 1
ATOM 1515 N N . SER A 1 185 ? -0.290 -5.592 36.835 1.00 37.88 185 SER A N 1
ATOM 1516 C CA . SER A 1 185 ? 1.064 -5.009 36.774 1.00 37.88 185 SER A CA 1
ATOM 1517 C C . SER A 1 185 ? 1.131 -3.977 35.642 1.00 37.88 185 SER A C 1
ATOM 1519 O O . SER A 1 185 ? 1.238 -4.332 34.470 1.00 37.88 185 SER A O 1
ATOM 1521 N N . ARG A 1 186 ? 1.052 -2.680 35.971 1.00 40.41 186 ARG A N 1
ATOM 1522 C CA . ARG A 1 186 ? 1.259 -1.591 34.999 1.00 40.41 186 ARG A CA 1
ATOM 1523 C C . ARG A 1 186 ? 2.768 -1.305 34.909 1.00 40.41 186 ARG A C 1
ATOM 1525 O O . ARG A 1 186 ? 3.325 -0.883 35.921 1.00 40.41 186 ARG A O 1
ATOM 1532 N N . PRO A 1 187 ? 3.446 -1.528 33.767 1.00 36.00 187 PRO A N 1
ATOM 1533 C CA . PRO A 1 187 ? 4.832 -1.096 33.604 1.00 36.00 187 PRO A CA 1
ATOM 1534 C C . PRO A 1 187 ? 4.898 0.438 33.558 1.00 36.00 187 PRO A C 1
ATOM 1536 O O . PRO A 1 187 ? 4.019 1.085 32.985 1.00 36.00 187 PRO A O 1
ATOM 1539 N N . ASP A 1 188 ? 5.927 1.015 34.176 1.00 33.75 188 ASP A N 1
ATOM 1540 C CA . ASP A 1 188 ? 6.066 2.467 34.320 1.00 33.75 188 ASP A CA 1
ATOM 1541 C C . ASP A 1 188 ? 6.553 3.119 33.009 1.00 33.75 188 ASP A C 1
ATOM 1543 O O . ASP A 1 188 ? 7.632 2.810 32.496 1.00 33.75 188 ASP A O 1
ATOM 1547 N N . ALA A 1 189 ? 5.733 3.999 32.431 1.00 32.97 189 ALA A N 1
ATOM 1548 C CA . ALA A 1 189 ? 5.874 4.499 31.060 1.00 32.97 189 ALA A CA 1
ATOM 1549 C C . ALA A 1 189 ? 6.813 5.721 30.961 1.00 32.97 189 ALA A C 1
ATOM 1551 O O . ALA A 1 189 ? 6.441 6.810 30.513 1.00 32.97 189 ALA A O 1
ATOM 1552 N N . GLY A 1 190 ? 8.061 5.546 31.395 1.00 27.25 190 GLY A N 1
ATOM 1553 C CA . GLY A 1 190 ? 9.058 6.612 31.468 1.00 27.25 190 GLY A CA 1
ATOM 1554 C C . GLY A 1 190 ? 9.599 7.105 30.115 1.00 27.25 190 GLY A C 1
ATOM 1555 O O . GLY A 1 190 ? 10.577 6.563 29.615 1.00 27.25 190 GLY A O 1
ATOM 1556 N N . LYS A 1 191 ? 9.069 8.240 29.633 1.00 29.22 191 LYS A N 1
ATOM 1557 C CA . LYS A 1 191 ? 9.693 9.196 28.680 1.00 29.22 191 LYS A CA 1
ATOM 1558 C C . LYS A 1 191 ? 10.032 8.684 27.263 1.00 29.22 191 LYS A C 1
ATOM 1560 O O . LYS A 1 191 ? 11.109 8.152 27.012 1.00 29.22 191 LYS A O 1
ATOM 1565 N N . LEU A 1 192 ? 9.213 9.083 26.286 1.00 25.33 192 LEU A N 1
ATOM 1566 C CA . LEU A 1 192 ? 9.610 9.216 24.875 1.00 25.33 192 LEU A CA 1
ATOM 1567 C C . LEU A 1 192 ? 9.474 10.683 24.439 1.00 25.33 192 LEU A C 1
ATOM 1569 O O . LEU A 1 192 ? 8.418 11.284 24.617 1.00 25.33 192 LEU A O 1
ATOM 1573 N N . ALA A 1 193 ? 10.541 11.262 23.878 1.00 24.12 193 ALA A N 1
ATOM 1574 C CA . ALA A 1 193 ? 10.594 12.664 23.451 1.00 24.12 193 ALA A CA 1
ATOM 1575 C C . ALA A 1 193 ? 10.903 12.772 21.939 1.00 24.12 193 ALA A C 1
ATOM 1577 O O . ALA A 1 193 ? 11.867 12.152 21.484 1.00 24.12 193 ALA A O 1
ATOM 1578 N N . PRO A 1 194 ? 10.129 13.541 21.146 1.00 27.84 194 PRO A N 1
ATOM 1579 C CA . PRO A 1 194 ? 10.335 13.673 19.701 1.00 27.84 194 PRO A CA 1
ATOM 1580 C C . PRO A 1 194 ? 11.260 14.849 19.333 1.00 27.84 194 PRO A C 1
ATOM 1582 O O . PRO A 1 194 ? 11.208 15.905 19.961 1.00 27.84 194 PRO A O 1
ATOM 1585 N N . ALA A 1 195 ? 12.052 14.709 18.260 1.00 23.20 195 ALA A N 1
ATOM 1586 C CA . ALA A 1 195 ? 12.983 15.747 17.802 1.00 23.20 195 ALA A CA 1
ATOM 1587 C C . ALA A 1 195 ? 12.938 16.026 16.277 1.00 23.20 195 ALA A C 1
ATOM 1589 O O . ALA A 1 195 ? 13.214 15.153 15.461 1.00 23.20 195 ALA A O 1
ATOM 1590 N N . LEU A 1 196 ? 12.673 17.299 15.949 1.00 23.80 196 LEU A N 1
ATOM 1591 C CA . LEU A 1 196 ? 13.190 18.100 14.815 1.00 23.80 196 LEU A CA 1
ATOM 1592 C C . LEU A 1 196 ? 12.862 17.737 13.333 1.00 23.80 196 LEU A C 1
ATOM 1594 O O . LEU A 1 196 ? 13.285 16.741 12.752 1.00 23.80 196 LEU A O 1
ATOM 1598 N N . LEU A 1 197 ? 12.111 18.644 12.684 1.00 23.39 197 LEU A N 1
ATOM 1599 C CA . LEU A 1 197 ? 12.566 19.615 11.649 1.00 23.39 197 LEU A CA 1
ATOM 1600 C C . LEU A 1 197 ? 13.904 19.326 10.894 1.00 23.39 197 LEU A C 1
ATOM 1602 O O . LEU A 1 197 ? 14.880 18.945 11.522 1.00 23.39 197 LEU A O 1
ATOM 1606 N N . ALA A 1 198 ? 14.095 19.585 9.582 1.00 22.48 198 ALA A N 1
ATOM 1607 C CA . ALA A 1 198 ? 13.197 20.074 8.514 1.00 22.48 198 ALA A CA 1
ATOM 1608 C C . ALA A 1 198 ? 13.718 19.764 7.056 1.00 22.48 198 ALA A C 1
ATOM 1610 O O . ALA A 1 198 ? 14.266 18.689 6.776 1.00 22.48 198 ALA A O 1
ATOM 1611 N N . GLU A 1 199 ? 13.421 20.688 6.131 1.00 26.17 199 GLU A N 1
ATOM 1612 C CA . GLU A 1 199 ? 13.596 20.810 4.661 1.00 26.17 199 GLU A CA 1
ATOM 1613 C C . GLU A 1 199 ? 15.053 21.084 4.183 1.00 26.17 199 GLU A C 1
ATOM 1615 O O . GLU A 1 199 ? 15.909 21.256 5.043 1.00 26.17 199 GLU A O 1
ATOM 1620 N N . ARG A 1 200 ? 15.469 21.206 2.895 1.00 26.38 200 ARG A N 1
ATOM 1621 C CA . ARG A 1 200 ? 15.061 20.850 1.484 1.00 26.38 200 ARG A CA 1
ATOM 1622 C C . ARG A 1 200 ? 16.272 21.222 0.559 1.00 26.38 200 ARG A C 1
ATOM 1624 O O . ARG A 1 200 ? 17.243 21.754 1.078 1.00 26.38 200 ARG A O 1
ATOM 1631 N N . ALA A 1 201 ? 16.318 21.109 -0.782 1.00 27.98 201 ALA A N 1
ATOM 1632 C CA . ALA A 1 201 ? 15.823 20.179 -1.827 1.00 27.98 201 ALA A CA 1
ATOM 1633 C C . ALA A 1 201 ? 16.384 20.635 -3.202 1.00 27.98 201 ALA A C 1
ATOM 1635 O O . ALA A 1 201 ? 16.592 21.829 -3.380 1.00 27.98 201 ALA A O 1
ATOM 1636 N N . GLN A 1 202 ? 16.531 19.737 -4.193 1.00 31.02 202 GLN A N 1
ATOM 1637 C CA . GLN A 1 202 ? 16.483 20.085 -5.634 1.00 31.02 202 GLN A CA 1
ATOM 1638 C C . GLN A 1 202 ? 16.290 18.841 -6.536 1.00 31.02 202 GLN A C 1
ATOM 1640 O O . GLN A 1 202 ? 16.435 17.704 -6.080 1.00 31.02 202 GLN A O 1
ATOM 1645 N N . HIS A 1 203 ? 15.901 19.083 -7.790 1.00 31.73 203 HIS A N 1
ATOM 1646 C CA . HIS A 1 203 ? 15.045 18.250 -8.660 1.00 31.73 203 HIS A CA 1
ATOM 1647 C C . HIS A 1 203 ? 15.791 17.792 -9.965 1.00 31.73 203 HIS A C 1
ATOM 1649 O O . HIS A 1 203 ? 17.010 17.937 -10.002 1.00 31.73 203 HIS A O 1
ATOM 1655 N N . ASP A 1 204 ? 15.253 17.131 -11.016 1.00 37.41 204 ASP A N 1
ATOM 1656 C CA . ASP A 1 204 ? 13.853 16.961 -11.485 1.00 37.41 204 ASP A CA 1
ATOM 1657 C C . ASP A 1 204 ? 13.369 15.537 -11.831 1.00 37.41 204 ASP A C 1
ATOM 1659 O O . ASP A 1 204 ? 12.230 15.236 -11.504 1.00 37.41 204 ASP A O 1
ATOM 1663 N N . ILE A 1 205 ? 14.154 14.602 -12.392 1.00 35.50 205 ILE A N 1
ATOM 1664 C CA . ILE A 1 205 ? 13.634 13.215 -12.601 1.00 35.50 205 ILE A CA 1
ATOM 1665 C C . ILE A 1 205 ? 13.297 12.547 -11.249 1.00 35.50 205 ILE A C 1
ATOM 1667 O O . ILE A 1 205 ? 12.370 11.752 -11.122 1.00 35.50 205 ILE A O 1
ATOM 1671 N N . LEU A 1 206 ? 13.988 12.975 -10.191 1.00 38.06 206 LEU A N 1
ATOM 1672 C CA . LEU A 1 206 ? 13.690 12.629 -8.803 1.00 38.06 206 LEU A CA 1
ATOM 1673 C C . LEU A 1 206 ? 12.334 13.152 -8.303 1.00 38.06 206 LEU A C 1
ATOM 1675 O O . LEU A 1 206 ? 11.846 12.622 -7.310 1.00 38.06 206 LEU A O 1
ATOM 1679 N N . ALA A 1 207 ? 11.751 14.180 -8.932 1.00 37.97 207 ALA A N 1
ATOM 1680 C CA . ALA A 1 207 ? 10.596 14.934 -8.437 1.00 37.97 207 ALA A CA 1
ATOM 1681 C C . ALA A 1 207 ? 9.353 14.075 -8.231 1.00 37.97 207 ALA A C 1
ATOM 1683 O O . ALA A 1 207 ? 8.596 14.293 -7.292 1.00 37.97 207 ALA A O 1
ATOM 1684 N N . ILE A 1 208 ? 9.129 13.117 -9.125 1.00 37.72 208 ILE A N 1
ATOM 1685 C CA . ILE A 1 208 ? 7.882 12.360 -9.210 1.00 37.72 208 ILE A CA 1
ATOM 1686 C C . ILE A 1 208 ? 7.841 11.299 -8.109 1.00 37.72 208 ILE A C 1
ATOM 1688 O O . ILE A 1 208 ? 6.945 11.318 -7.266 1.00 37.72 208 ILE A O 1
ATOM 1692 N N . ALA A 1 209 ? 8.876 10.461 -8.038 1.00 37.34 209 ALA A N 1
ATOM 1693 C CA . ALA A 1 209 ? 9.093 9.559 -6.914 1.00 37.34 209 ALA A CA 1
ATOM 1694 C C . ALA A 1 209 ? 9.232 10.340 -5.589 1.00 37.34 209 ALA A C 1
ATOM 1696 O O . ALA A 1 209 ? 8.623 9.972 -4.593 1.00 37.34 209 ALA A O 1
ATOM 1697 N N . TYR A 1 210 ? 9.923 11.486 -5.560 1.00 38.50 210 TYR A N 1
ATOM 1698 C CA . TYR A 1 210 ? 9.935 12.355 -4.376 1.00 38.50 210 TYR A CA 1
ATOM 1699 C C . TYR A 1 210 ? 8.519 12.797 -3.977 1.00 38.50 210 TYR A C 1
ATOM 1701 O O . TYR A 1 210 ? 8.200 12.790 -2.797 1.00 38.50 210 TYR A O 1
ATOM 1709 N N . ASN A 1 211 ? 7.640 13.155 -4.911 1.00 39.97 211 ASN A N 1
ATOM 1710 C CA . ASN A 1 211 ? 6.277 13.571 -4.589 1.00 39.97 211 ASN A CA 1
ATOM 1711 C C . ASN A 1 211 ? 5.460 12.406 -4.011 1.00 39.97 211 ASN A C 1
ATOM 1713 O O . ASN A 1 211 ? 5.046 12.502 -2.855 1.00 39.97 211 ASN A O 1
ATOM 1717 N N . VAL A 1 212 ? 5.310 11.304 -4.757 1.00 38.38 212 VAL A N 1
ATOM 1718 C CA . VAL A 1 212 ? 4.552 10.106 -4.343 1.00 38.38 212 VAL A CA 1
ATOM 1719 C C . VAL A 1 212 ? 5.067 9.541 -3.016 1.00 38.38 212 VAL A C 1
ATOM 1721 O O . VAL A 1 212 ? 4.293 9.364 -2.080 1.00 38.38 212 VAL A O 1
ATOM 1724 N N . LEU A 1 213 ? 6.377 9.304 -2.897 1.00 39.75 213 LEU A N 1
ATOM 1725 C CA . LEU A 1 213 ? 6.946 8.630 -1.730 1.00 39.75 213 LEU A CA 1
ATOM 1726 C C . LEU A 1 213 ? 7.109 9.566 -0.497 1.00 39.75 213 LEU A C 1
ATOM 1728 O O . LEU A 1 213 ? 7.384 9.085 0.599 1.00 39.75 213 LEU A O 1
ATOM 1732 N N . SER A 1 214 ? 6.957 10.898 -0.610 1.00 35.84 214 SER A N 1
ATOM 1733 C CA . SER A 1 214 ? 7.272 11.833 0.503 1.00 35.84 214 SER A CA 1
ATOM 1734 C C . SER A 1 214 ? 6.172 12.083 1.535 1.00 35.84 214 SER A C 1
ATOM 1736 O O . SER A 1 214 ? 6.290 13.002 2.359 1.00 35.84 214 SER A O 1
ATOM 1738 N N . VAL A 1 215 ? 5.104 11.293 1.526 1.00 40.38 215 VAL A N 1
ATOM 1739 C CA . VAL A 1 215 ? 3.987 11.430 2.466 1.00 40.38 215 VAL A CA 1
ATOM 1740 C C . VAL A 1 215 ? 4.360 10.812 3.822 1.00 40.38 215 VAL A C 1
ATOM 1742 O O . VAL A 1 215 ? 3.995 9.687 4.139 1.00 40.38 215 VAL A O 1
ATOM 1745 N N . ARG A 1 216 ? 5.109 11.563 4.648 1.00 36.09 216 ARG A N 1
ATOM 1746 C CA . ARG A 1 216 ? 5.457 11.175 6.034 1.00 36.09 216 ARG A CA 1
ATOM 1747 C C . ARG A 1 216 ? 4.223 10.643 6.780 1.00 36.09 216 ARG A C 1
ATOM 1749 O O . ARG A 1 216 ? 3.294 11.408 7.027 1.00 36.09 216 ARG A O 1
ATOM 1756 N N . GLY A 1 217 ? 4.267 9.374 7.188 1.00 41.72 217 GLY A N 1
ATOM 1757 C CA . GLY A 1 217 ? 3.191 8.697 7.923 1.00 41.72 217 GLY A CA 1
ATOM 1758 C C . GLY A 1 217 ? 2.276 7.814 7.067 1.00 41.72 217 GLY A C 1
ATOM 1759 O O . GLY A 1 217 ? 1.493 7.061 7.633 1.00 41.72 217 GLY A O 1
ATOM 1760 N N . VAL A 1 218 ? 2.402 7.851 5.737 1.00 44.62 218 VAL A N 1
ATOM 1761 C CA . VAL A 1 218 ? 1.715 6.933 4.818 1.00 44.62 218 VAL A CA 1
ATOM 1762 C C . VAL A 1 218 ? 2.761 6.037 4.180 1.00 44.62 218 VAL A C 1
ATOM 1764 O O . VAL A 1 218 ? 3.465 6.439 3.255 1.00 44.62 218 VAL A O 1
ATOM 1767 N N . GLY A 1 219 ? 2.883 4.818 4.704 1.00 53.12 219 GLY A N 1
ATOM 1768 C CA . GLY A 1 219 ? 3.613 3.769 4.007 1.00 53.12 219 GLY A CA 1
ATOM 1769 C C . GLY A 1 219 ? 2.859 3.443 2.725 1.00 53.12 219 GLY A C 1
ATOM 1770 O O . GLY A 1 219 ? 1.694 3.057 2.792 1.00 53.12 219 GLY A O 1
ATOM 1771 N N . LEU A 1 220 ? 3.503 3.628 1.572 1.00 54.06 220 LEU A N 1
ATOM 1772 C CA . LEU A 1 220 ? 2.913 3.255 0.290 1.00 54.06 220 LEU A CA 1
ATOM 1773 C C . LEU A 1 220 ? 2.556 1.773 0.311 1.00 54.06 220 LEU A C 1
ATOM 1775 O O . LEU A 1 220 ? 3.367 0.932 0.715 1.00 54.06 220 LEU A O 1
ATOM 1779 N N . SER A 1 221 ? 1.352 1.447 -0.146 1.00 64.19 221 SER A N 1
ATOM 1780 C CA . SER A 1 221 ? 0.973 0.056 -0.309 1.00 64.19 221 SER A CA 1
ATOM 1781 C C . SER A 1 221 ? 1.840 -0.590 -1.389 1.00 64.19 221 SER A C 1
ATOM 1783 O O . SER A 1 221 ? 2.414 0.056 -2.274 1.00 64.19 221 SER A O 1
ATOM 1785 N N . ARG A 1 222 ? 1.891 -1.919 -1.354 1.00 66.88 222 ARG A N 1
ATOM 1786 C CA . ARG A 1 222 ? 2.591 -2.704 -2.372 1.00 66.88 222 ARG A CA 1
ATOM 1787 C C . ARG A 1 222 ? 2.023 -2.490 -3.778 1.00 66.88 222 ARG A C 1
ATOM 1789 O O . ARG A 1 222 ? 2.756 -2.745 -4.723 1.00 66.88 222 ARG A O 1
ATOM 1796 N N . VAL A 1 223 ? 0.776 -2.019 -3.919 1.00 73.19 223 VAL A N 1
ATOM 1797 C CA . VAL A 1 223 ? 0.172 -1.729 -5.228 1.00 73.19 223 VAL A CA 1
ATOM 1798 C C . VAL A 1 223 ? 0.520 -0.323 -5.728 1.00 73.19 223 VAL A C 1
ATOM 1800 O O . VAL A 1 223 ? 0.791 -0.181 -6.912 1.00 73.19 223 VAL A O 1
ATOM 1803 N N . ASP A 1 224 ? 0.644 0.688 -4.857 1.00 74.06 224 ASP A N 1
ATOM 1804 C CA . ASP A 1 224 ? 1.013 2.067 -5.250 1.00 74.06 224 ASP A CA 1
ATOM 1805 C C . ASP A 1 224 ? 2.344 2.116 -6.004 1.00 74.06 224 ASP A C 1
ATOM 1807 O O . ASP A 1 224 ? 2.476 2.739 -7.057 1.00 74.06 224 ASP A O 1
ATOM 1811 N N . PHE A 1 225 ? 3.336 1.395 -5.478 1.00 73.06 225 PHE A N 1
ATOM 1812 C CA . PHE A 1 225 ? 4.660 1.301 -6.085 1.00 73.06 225 PHE A CA 1
ATOM 1813 C C . PHE A 1 225 ? 4.659 0.548 -7.428 1.00 73.06 225 PHE A C 1
ATOM 1815 O O . PHE A 1 225 ? 5.562 0.713 -8.243 1.00 73.06 225 PHE A O 1
ATOM 1822 N N . VAL A 1 226 ? 3.642 -0.280 -7.665 1.00 81.19 226 VAL A N 1
ATOM 1823 C CA . VAL A 1 226 ? 3.510 -1.137 -8.848 1.00 81.19 226 VAL A CA 1
ATOM 1824 C C . VAL A 1 226 ? 2.674 -0.459 -9.936 1.00 81.19 226 VAL A C 1
ATOM 1826 O O . VAL A 1 226 ? 3.012 -0.561 -11.113 1.00 81.19 226 VAL A O 1
ATOM 1829 N N . LEU A 1 227 ? 1.643 0.301 -9.554 1.00 81.94 227 LEU A N 1
ATOM 1830 C CA . LEU A 1 227 ? 0.841 1.151 -10.440 1.00 81.94 227 LEU A CA 1
ATOM 1831 C C . LEU A 1 227 ? 1.702 2.179 -11.192 1.00 81.94 227 LEU A C 1
ATOM 1833 O O . LEU A 1 227 ? 1.416 2.484 -12.346 1.00 81.94 227 LEU A O 1
ATOM 1837 N N . TYR A 1 228 ? 2.807 2.630 -10.591 1.00 76.56 228 TYR A N 1
ATOM 1838 C CA . TYR A 1 228 ? 3.829 3.447 -11.257 1.00 76.56 228 TYR A CA 1
ATOM 1839 C C . TYR A 1 228 ? 4.377 2.810 -12.551 1.00 76.56 228 TYR A C 1
ATOM 1841 O O . TYR A 1 228 ? 4.717 3.503 -13.506 1.00 76.56 228 TYR A O 1
ATOM 1849 N N . PHE A 1 229 ? 4.456 1.478 -12.597 1.00 81.44 229 PHE A N 1
ATOM 1850 C CA . PHE A 1 229 ? 4.996 0.711 -13.721 1.00 81.44 229 PHE A CA 1
ATOM 1851 C C . PHE A 1 229 ? 3.910 0.136 -14.644 1.00 81.44 229 PHE A C 1
ATOM 1853 O O . PHE A 1 229 ? 4.225 -0.631 -15.556 1.00 81.44 229 PHE A O 1
ATOM 1860 N N . LEU A 1 230 ? 2.639 0.505 -14.444 1.00 83.56 230 LEU A N 1
ATOM 1861 C CA . LEU A 1 230 ? 1.494 -0.069 -15.156 1.00 83.56 230 LEU A CA 1
ATOM 1862 C C . LEU A 1 230 ? 1.593 0.011 -16.700 1.00 83.56 230 LEU A C 1
ATOM 1864 O O . LEU A 1 230 ? 1.312 -1.010 -17.329 1.00 83.56 230 LEU A O 1
ATOM 1868 N N . PRO A 1 231 ? 2.055 1.111 -17.341 1.00 79.62 231 PRO A N 1
ATOM 1869 C CA . PRO A 1 231 ? 2.193 1.166 -18.805 1.00 79.62 231 PRO A CA 1
ATOM 1870 C C . PRO A 1 231 ? 3.342 0.321 -19.359 1.00 79.62 231 PRO A C 1
ATOM 1872 O O . PRO A 1 231 ? 3.423 0.107 -20.566 1.00 79.62 231 PRO A O 1
ATOM 1875 N N . MET A 1 232 ? 4.253 -0.148 -18.500 1.00 80.31 232 MET A N 1
ATOM 1876 C CA . MET A 1 232 ? 5.328 -1.055 -18.906 1.00 80.31 232 MET A CA 1
ATOM 1877 C C . MET A 1 232 ? 4.855 -2.519 -18.975 1.00 80.31 232 MET A C 1
ATOM 1879 O O . MET A 1 232 ? 5.616 -3.385 -19.411 1.00 80.31 232 MET A O 1
ATOM 1883 N N . LEU A 1 233 ? 3.604 -2.807 -18.585 1.00 82.38 233 LEU A N 1
ATOM 1884 C CA . LEU A 1 233 ? 2.934 -4.073 -18.872 1.00 82.38 233 LEU A CA 1
ATOM 1885 C C . LEU A 1 233 ? 2.074 -3.983 -20.144 1.00 82.38 233 LEU A C 1
ATOM 1887 O O . LEU A 1 233 ? 1.359 -3.001 -20.343 1.00 82.38 233 LEU A O 1
ATOM 1891 N N . PRO A 1 234 ? 2.032 -5.050 -20.965 1.00 85.81 234 PRO A N 1
ATOM 1892 C CA . PRO A 1 234 ? 0.994 -5.222 -21.977 1.00 85.81 234 PRO A CA 1
ATOM 1893 C C . PRO A 1 234 ? -0.417 -5.119 -21.359 1.00 85.81 234 PRO A C 1
ATOM 1895 O O . PRO A 1 234 ? -0.645 -5.740 -20.314 1.00 85.81 234 PRO A O 1
ATOM 1898 N N . PRO A 1 235 ? -1.386 -4.428 -21.998 1.00 84.50 235 PRO A N 1
ATOM 1899 C CA . PRO A 1 235 ? -2.704 -4.167 -21.410 1.00 84.50 235 PRO A CA 1
ATOM 1900 C C . PRO A 1 235 ? -3.435 -5.410 -20.889 1.00 84.50 235 PRO A C 1
ATOM 1902 O O . PRO A 1 235 ? -3.949 -5.392 -19.775 1.00 84.50 235 PRO A O 1
ATOM 1905 N N . GLU A 1 236 ? -3.413 -6.525 -21.625 1.00 85.81 236 GLU A N 1
ATOM 1906 C CA . GLU A 1 236 ? -4.065 -7.770 -21.188 1.00 85.81 236 GLU A CA 1
ATOM 1907 C C . GLU A 1 236 ? -3.399 -8.407 -19.951 1.00 85.81 236 GLU A C 1
ATOM 1909 O O . GLU A 1 236 ? -4.087 -9.043 -19.153 1.00 85.81 236 GLU A O 1
ATOM 1914 N N . ARG A 1 237 ? -2.092 -8.193 -19.728 1.00 88.38 237 ARG A N 1
ATOM 1915 C CA . ARG A 1 237 ? -1.383 -8.654 -18.516 1.00 88.38 237 ARG A CA 1
ATOM 1916 C C . ARG A 1 237 ? -1.746 -7.793 -17.307 1.00 88.38 237 ARG A C 1
ATOM 1918 O O . ARG A 1 237 ? -2.089 -8.331 -16.257 1.00 88.38 237 ARG A O 1
ATOM 1925 N N . ALA A 1 238 ? -1.772 -6.469 -17.476 1.00 86.75 238 ALA A N 1
ATOM 1926 C CA . ALA A 1 238 ? -2.255 -5.537 -16.455 1.00 86.75 238 ALA A CA 1
ATOM 1927 C C . ALA A 1 238 ? -3.717 -5.831 -16.057 1.00 86.75 238 ALA A C 1
ATOM 1929 O O . ALA A 1 238 ? -4.028 -5.991 -14.877 1.00 86.75 238 ALA A O 1
ATOM 1930 N N . LYS A 1 239 ? -4.595 -5.996 -17.051 1.00 86.81 239 LYS A N 1
ATOM 1931 C CA . LYS A 1 239 ? -6.006 -6.385 -16.910 1.00 86.81 239 LYS A CA 1
ATOM 1932 C C . LYS A 1 239 ? -6.162 -7.711 -16.163 1.00 86.81 239 LYS A C 1
ATOM 1934 O O . LYS A 1 239 ? -6.892 -7.760 -15.178 1.00 86.81 239 LYS A O 1
ATOM 1939 N N . GLN A 1 240 ? -5.439 -8.765 -16.560 1.00 89.69 240 GLN A N 1
ATOM 1940 C CA . GLN A 1 240 ? -5.487 -10.061 -15.873 1.00 89.69 240 GLN A CA 1
ATOM 1941 C C . GLN A 1 240 ? -5.021 -9.960 -14.411 1.00 89.69 240 GLN A C 1
ATOM 1943 O O . GLN A 1 240 ? -5.640 -10.560 -13.531 1.00 89.69 240 GLN A O 1
ATOM 1948 N N . ALA A 1 241 ? -3.959 -9.200 -14.136 1.00 88.62 241 ALA A N 1
ATOM 1949 C CA . ALA A 1 241 ? -3.443 -9.025 -12.783 1.00 88.62 241 ALA A CA 1
ATOM 1950 C C . ALA A 1 241 ? -4.419 -8.246 -11.879 1.00 88.62 241 ALA A C 1
ATOM 1952 O O . ALA A 1 241 ? -4.662 -8.657 -10.744 1.00 88.62 241 ALA A O 1
ATOM 1953 N N . LEU A 1 242 ? -5.057 -7.186 -12.391 1.00 89.50 242 LEU A N 1
ATOM 1954 C CA . LEU A 1 242 ? -6.114 -6.459 -11.676 1.00 89.50 242 LEU A CA 1
ATOM 1955 C C . LEU A 1 242 ? -7.349 -7.342 -11.410 1.00 89.50 242 LEU A C 1
ATOM 1957 O O . LEU A 1 242 ? -7.892 -7.301 -10.306 1.00 89.50 242 LEU A O 1
ATOM 1961 N N . THR A 1 243 ? -7.749 -8.200 -12.357 1.00 90.06 243 THR A N 1
ATOM 1962 C CA . THR A 1 243 ? -8.831 -9.179 -12.140 1.00 90.06 243 THR A CA 1
ATOM 1963 C C . THR A 1 243 ? -8.491 -10.156 -11.010 1.00 90.06 243 THR A C 1
ATOM 1965 O O . THR A 1 243 ? -9.299 -10.323 -10.096 1.00 90.06 243 THR A O 1
ATOM 1968 N N . ARG A 1 244 ? -7.277 -10.733 -11.002 1.00 90.69 244 ARG A N 1
ATOM 1969 C CA . ARG A 1 244 ? -6.800 -11.606 -9.907 1.00 90.69 244 ARG A CA 1
ATOM 1970 C C . ARG A 1 244 ? -6.774 -10.883 -8.559 1.00 90.69 244 ARG A C 1
ATOM 1972 O O . ARG A 1 244 ? -7.114 -11.483 -7.539 1.00 90.69 244 ARG A O 1
ATOM 1979 N N . ARG A 1 245 ? -6.402 -9.596 -8.546 1.00 90.44 245 ARG A N 1
ATOM 1980 C CA . ARG A 1 245 ? -6.422 -8.771 -7.332 1.00 90.44 245 ARG A CA 1
ATOM 1981 C C . ARG A 1 245 ? -7.840 -8.626 -6.790 1.00 90.44 245 ARG A C 1
ATOM 1983 O O . ARG A 1 245 ? -8.067 -8.910 -5.618 1.00 90.44 245 ARG A O 1
ATOM 1990 N N . ARG A 1 246 ? -8.796 -8.263 -7.652 1.00 91.19 246 ARG A N 1
ATOM 1991 C CA . ARG A 1 246 ? -10.222 -8.149 -7.308 1.00 91.19 246 ARG A CA 1
ATOM 1992 C C . ARG A 1 246 ? -10.769 -9.464 -6.744 1.00 91.19 246 ARG A C 1
ATOM 1994 O O . ARG A 1 246 ? -11.320 -9.448 -5.653 1.00 91.19 246 ARG A O 1
ATOM 2001 N N . GLU A 1 247 ? -10.522 -10.594 -7.409 1.00 91.00 247 GLU A N 1
ATOM 2002 C CA . GLU A 1 247 ? -10.918 -11.925 -6.910 1.00 91.00 247 GLU A CA 1
ATOM 2003 C C . GLU A 1 247 ? -10.296 -12.267 -5.546 1.00 91.00 247 GLU A C 1
ATOM 2005 O O . GLU A 1 247 ? -10.909 -12.955 -4.731 1.00 91.00 247 GLU A O 1
ATOM 2010 N N . THR A 1 248 ? -9.070 -11.808 -5.284 1.00 88.50 248 THR A N 1
ATOM 2011 C CA . THR A 1 248 ? -8.397 -12.017 -3.994 1.00 88.50 248 THR A CA 1
ATOM 2012 C C . THR A 1 248 ? -9.046 -11.173 -2.895 1.00 88.50 248 THR A C 1
ATOM 2014 O O . THR A 1 248 ? -9.288 -11.684 -1.805 1.00 88.50 248 THR A O 1
ATOM 2017 N N . LEU A 1 249 ? -9.388 -9.913 -3.185 1.00 87.62 249 LEU A N 1
ATOM 2018 C CA . LEU A 1 249 ? -10.130 -9.038 -2.269 1.00 87.62 249 LEU A CA 1
ATOM 2019 C C . LEU A 1 249 ? -11.542 -9.571 -1.987 1.00 87.62 249 LEU A C 1
ATOM 2021 O O . LEU A 1 249 ? -11.965 -9.571 -0.838 1.00 87.62 249 LEU A O 1
ATOM 2025 N N . GLU A 1 250 ? -12.249 -10.068 -3.007 1.00 91.69 250 GLU A N 1
ATOM 2026 C CA . GLU A 1 250 ? -13.569 -10.702 -2.869 1.00 91.69 250 GLU A CA 1
ATOM 2027 C C . GLU A 1 250 ? -13.515 -11.891 -1.895 1.00 91.69 250 GLU A C 1
ATOM 2029 O O . GLU A 1 250 ? -14.285 -11.932 -0.940 1.00 91.69 250 GLU A O 1
ATOM 2034 N N . ARG A 1 251 ? -12.547 -12.805 -2.059 1.00 88.88 251 ARG A N 1
ATOM 2035 C CA . ARG A 1 251 ? -12.360 -13.950 -1.144 1.00 88.88 251 ARG A CA 1
ATOM 2036 C C . ARG A 1 251 ? -11.999 -13.519 0.281 1.00 88.88 251 ARG A C 1
ATOM 2038 O O . ARG A 1 251 ? -12.457 -14.138 1.235 1.00 88.88 251 ARG A O 1
ATOM 2045 N N . LEU A 1 252 ? -11.180 -12.477 0.438 1.00 85.44 252 LEU A N 1
ATOM 2046 C CA . LEU A 1 252 ? -10.796 -11.955 1.756 1.00 85.44 252 LEU A CA 1
ATOM 2047 C C . LEU A 1 252 ? -11.957 -11.260 2.475 1.00 85.44 252 LEU A C 1
ATOM 2049 O O . LEU A 1 252 ? -12.039 -11.356 3.696 1.00 85.44 252 LEU A O 1
ATOM 2053 N N . LEU A 1 253 ? -12.860 -10.607 1.739 1.00 88.06 253 LEU A N 1
ATOM 2054 C CA . LEU A 1 253 ? -14.099 -10.065 2.296 1.00 88.06 253 LEU A CA 1
ATOM 2055 C C . LEU A 1 253 ? -14.999 -11.193 2.814 1.00 88.06 253 LEU A C 1
ATOM 2057 O O . LEU A 1 253 ? -15.356 -11.163 3.986 1.00 88.06 253 LEU A O 1
ATOM 2061 N N . THR A 1 254 ? -15.254 -12.236 2.014 1.00 88.81 254 THR A N 1
ATOM 2062 C CA . THR A 1 254 ? -16.053 -13.396 2.457 1.00 88.81 254 THR A CA 1
ATOM 2063 C C . THR A 1 254 ? -15.464 -14.073 3.699 1.00 88.81 254 THR A C 1
ATOM 2065 O O . THR A 1 254 ? -16.195 -14.364 4.639 1.00 88.81 254 THR A O 1
ATOM 2068 N N . LEU A 1 255 ? -14.139 -14.251 3.772 1.00 83.88 255 LEU A N 1
ATOM 2069 C CA . LEU A 1 255 ? -13.484 -14.824 4.959 1.00 83.88 255 LEU A CA 1
ATOM 2070 C C . LEU A 1 255 ? -13.627 -13.943 6.220 1.00 83.88 255 LEU A C 1
ATOM 2072 O O . LEU A 1 255 ? -13.705 -14.471 7.327 1.00 83.88 255 LEU A O 1
ATOM 2076 N N . LEU A 1 256 ? -13.674 -12.612 6.077 1.00 82.19 256 LEU A N 1
ATOM 2077 C CA . LEU A 1 256 ? -13.932 -11.695 7.198 1.00 82.19 256 LEU A CA 1
ATOM 2078 C C . LEU A 1 256 ? -15.416 -11.638 7.590 1.00 82.19 256 LEU A C 1
ATOM 2080 O O . LEU A 1 256 ? -15.719 -11.393 8.757 1.00 82.19 256 LEU A O 1
ATOM 2084 N N . GLU A 1 257 ? -16.332 -11.839 6.643 1.00 85.75 257 GLU A N 1
ATOM 2085 C CA . GLU A 1 257 ? -17.772 -11.966 6.900 1.00 85.75 257 GLU A CA 1
ATOM 2086 C C . GLU A 1 257 ? -18.079 -13.267 7.662 1.00 85.75 257 GLU A C 1
ATOM 2088 O O . GLU A 1 257 ? -18.826 -13.242 8.639 1.00 85.75 257 GLU A O 1
ATOM 2093 N N . GLU A 1 258 ? -17.441 -14.381 7.284 1.00 84.12 258 GLU A N 1
ATOM 2094 C CA . GLU A 1 258 ? -17.553 -15.669 7.980 1.00 84.12 258 GLU A CA 1
ATOM 2095 C C . GLU A 1 258 ? -17.044 -15.591 9.435 1.00 84.12 258 GLU A C 1
ATOM 2097 O O . GLU A 1 258 ? -17.743 -16.030 10.353 1.00 84.12 258 GLU A O 1
ATOM 2102 N N . ASP A 1 259 ? -15.873 -14.984 9.679 1.00 76.38 259 ASP A N 1
ATOM 2103 C CA . ASP A 1 259 ? -15.276 -14.914 11.027 1.00 76.38 259 ASP A CA 1
ATOM 2104 C C . ASP A 1 259 ? -15.965 -13.888 11.957 1.00 76.38 259 ASP A C 1
ATOM 2106 O O . ASP A 1 259 ? -15.960 -14.030 13.183 1.00 76.38 259 ASP A O 1
ATOM 2110 N N . GLN A 1 260 ? -16.667 -12.885 11.411 1.00 70.31 260 GLN A N 1
ATOM 2111 C CA . GLN A 1 260 ? -17.470 -11.951 12.220 1.00 70.31 260 GLN A CA 1
ATOM 2112 C C . GLN A 1 260 ? -18.564 -12.647 13.051 1.00 70.31 260 GLN A C 1
ATOM 2114 O O . GLN A 1 260 ? -19.007 -12.100 14.065 1.00 70.31 260 GLN A O 1
ATOM 2119 N N . HIS A 1 261 ? -18.984 -13.857 12.671 1.00 65.50 261 HIS A N 1
ATOM 2120 C CA . HIS A 1 261 ? -19.928 -14.665 13.443 1.00 65.50 261 HIS A CA 1
ATOM 2121 C C . HIS A 1 261 ? -19.283 -15.436 14.613 1.00 65.50 261 HIS A C 1
ATOM 2123 O O . HIS A 1 261 ? -19.995 -15.846 15.534 1.00 65.50 261 HIS A O 1
ATOM 2129 N N . THR A 1 262 ? -17.958 -15.609 14.626 1.00 61.75 262 THR A N 1
ATOM 2130 C CA . THR A 1 262 ? -17.208 -16.315 15.682 1.00 61.75 262 THR A CA 1
ATOM 2131 C C . THR A 1 262 ? -16.654 -15.395 16.777 1.00 61.75 262 THR A C 1
ATOM 2133 O O . THR A 1 262 ? -16.394 -15.849 17.898 1.00 61.75 262 THR A O 1
ATOM 2136 N N . GLU A 1 263 ? -16.502 -14.097 16.507 1.00 61.59 263 GLU A N 1
ATOM 2137 C CA . GLU A 1 263 ? -15.786 -13.169 17.389 1.00 61.59 263 GLU A CA 1
ATOM 2138 C C . GLU A 1 263 ? -16.547 -12.695 18.637 1.00 61.59 263 GLU A C 1
ATOM 2140 O O . GLU A 1 263 ? -17.600 -12.053 18.573 1.00 61.59 263 GLU A O 1
ATOM 2145 N N . ARG A 1 264 ? -15.931 -12.898 19.812 1.00 62.06 264 ARG A N 1
ATOM 2146 C CA . ARG A 1 264 ? -16.485 -12.490 21.118 1.00 62.06 264 ARG A CA 1
ATOM 2147 C C . ARG A 1 264 ? -15.947 -11.156 21.656 1.00 62.06 264 ARG A C 1
ATOM 2149 O O . ARG A 1 264 ? -16.743 -10.400 22.216 1.00 62.06 264 ARG A O 1
ATOM 2156 N N . ASP A 1 265 ? -14.667 -10.824 21.461 1.00 76.88 265 ASP A N 1
ATOM 2157 C CA . ASP A 1 265 ? -14.086 -9.537 21.906 1.00 76.88 265 ASP A CA 1
ATOM 2158 C C . ASP A 1 265 ? -14.562 -8.372 21.007 1.00 76.88 265 ASP A C 1
ATOM 2160 O O . ASP A 1 265 ? -14.743 -8.520 19.800 1.00 76.88 265 ASP A O 1
ATOM 2164 N N . ALA A 1 266 ? -14.791 -7.202 21.604 1.00 78.56 266 ALA A N 1
ATOM 2165 C CA . ALA A 1 266 ? -15.148 -5.981 20.888 1.00 78.56 266 ALA A CA 1
ATOM 2166 C C . ALA A 1 266 ? -13.959 -5.385 20.118 1.00 78.56 266 ALA A C 1
ATOM 2168 O O . ALA A 1 266 ? -14.168 -4.768 19.074 1.00 78.56 266 ALA A O 1
ATOM 2169 N N . LEU A 1 267 ? -12.726 -5.598 20.595 1.00 75.88 267 LEU A N 1
ATOM 2170 C CA . LEU A 1 267 ? -11.523 -5.118 19.910 1.00 75.88 267 LEU A CA 1
ATOM 2171 C C . LEU A 1 267 ? -11.239 -5.870 18.603 1.00 75.88 267 LEU A C 1
ATOM 2173 O O . LEU A 1 267 ? -10.844 -5.234 17.629 1.00 75.88 267 LEU A O 1
ATOM 2177 N N . THR A 1 268 ? -11.488 -7.182 18.535 1.00 76.44 268 THR A N 1
ATOM 2178 C CA . THR A 1 268 ? -11.308 -7.934 17.282 1.00 76.44 268 THR A CA 1
ATOM 2179 C C . THR A 1 268 ? -12.331 -7.500 16.232 1.00 76.44 268 THR A C 1
ATOM 2181 O O . THR A 1 268 ? -11.927 -7.107 15.138 1.00 76.44 268 THR A O 1
ATOM 2184 N N . ARG A 1 269 ? -13.615 -7.365 16.611 1.00 81.88 269 ARG A N 1
ATOM 2185 C CA . ARG A 1 269 ? -14.679 -6.908 15.691 1.00 81.88 269 ARG A CA 1
ATOM 2186 C C . ARG A 1 269 ? -14.416 -5.515 15.130 1.00 81.88 269 ARG A C 1
ATOM 2188 O O . ARG A 1 269 ? -14.740 -5.236 13.979 1.00 81.88 269 ARG A O 1
ATOM 2195 N N . LEU A 1 270 ? -13.801 -4.637 15.923 1.00 82.06 270 LEU A N 1
ATOM 2196 C CA . LEU A 1 270 ? -13.361 -3.318 15.474 1.00 82.06 270 LEU A CA 1
ATOM 2197 C C . LEU A 1 270 ? -12.266 -3.411 14.393 1.00 82.06 270 LEU A C 1
ATOM 2199 O O . LEU A 1 270 ? -12.345 -2.709 13.385 1.00 82.06 270 LEU A O 1
ATOM 2203 N N . ILE A 1 271 ? -11.275 -4.288 14.584 1.00 81.50 271 ILE A N 1
ATOM 2204 C CA . ILE A 1 271 ? -10.177 -4.528 13.633 1.00 81.50 271 ILE A CA 1
ATOM 2205 C C . ILE A 1 271 ? -10.694 -5.218 12.362 1.00 81.50 271 ILE A C 1
ATOM 2207 O O . ILE A 1 271 ? -10.309 -4.839 11.258 1.00 81.50 271 ILE A O 1
ATOM 2211 N N . HIS A 1 272 ? -11.605 -6.186 12.476 1.00 83.25 272 HIS A N 1
ATOM 2212 C CA . HIS A 1 272 ? -12.194 -6.852 11.311 1.00 83.25 272 HIS A CA 1
ATOM 2213 C C . HIS A 1 272 ? -13.086 -5.897 10.507 1.00 83.25 272 HIS A C 1
ATOM 2215 O O . HIS A 1 272 ? -12.973 -5.850 9.283 1.00 83.25 272 HIS A O 1
ATOM 2221 N N . ARG A 1 273 ? -13.847 -5.018 11.176 1.00 87.31 273 ARG A N 1
ATOM 2222 C CA . ARG A 1 273 ? -14.587 -3.931 10.517 1.00 87.31 273 ARG A CA 1
ATOM 2223 C C . ARG A 1 273 ? -13.673 -2.901 9.842 1.00 87.31 273 ARG A C 1
ATOM 2225 O O . ARG A 1 273 ? -14.022 -2.402 8.777 1.00 87.31 273 ARG A O 1
ATOM 2232 N N . HIS A 1 274 ? -12.518 -2.571 10.430 1.00 88.12 274 HIS A N 1
ATOM 2233 C CA . HIS A 1 274 ? -11.504 -1.723 9.781 1.00 88.12 274 HIS A CA 1
ATOM 2234 C C . HIS A 1 274 ? -10.987 -2.367 8.491 1.00 88.12 274 HIS A C 1
ATOM 2236 O O . HIS A 1 274 ? -11.104 -1.775 7.419 1.00 88.12 274 HIS A O 1
ATOM 2242 N N . ARG A 1 275 ? -10.516 -3.617 8.572 1.00 84.88 275 ARG A N 1
ATOM 2243 C CA . ARG A 1 275 ? -10.021 -4.384 7.419 1.00 84.88 275 ARG A CA 1
ATOM 2244 C C . ARG A 1 275 ? -11.061 -4.503 6.312 1.00 84.88 275 ARG A C 1
ATOM 2246 O O . ARG A 1 275 ? -10.723 -4.268 5.155 1.00 84.88 275 ARG A O 1
ATOM 2253 N N . GLN A 1 276 ? -12.313 -4.804 6.659 1.00 89.31 276 GLN A N 1
ATOM 2254 C CA . GLN A 1 276 ? -13.422 -4.853 5.708 1.00 89.31 276 GLN A CA 1
ATOM 2255 C C . GLN A 1 276 ? -13.578 -3.521 4.959 1.00 89.31 276 GLN A C 1
ATOM 2257 O O . GLN A 1 276 ? -13.575 -3.524 3.731 1.00 89.31 276 GLN A O 1
ATOM 2262 N N . VAL A 1 277 ? -13.629 -2.384 5.667 1.00 90.25 277 VAL A N 1
ATOM 2263 C CA . VAL A 1 277 ? -13.730 -1.055 5.034 1.00 90.25 277 VAL A CA 1
ATOM 2264 C C . VAL A 1 277 ? -12.571 -0.811 4.064 1.00 90.25 277 VAL A C 1
ATOM 2266 O O . VAL A 1 277 ? -12.811 -0.390 2.934 1.00 90.25 277 VAL A O 1
ATOM 2269 N N . MET A 1 278 ? -11.331 -1.124 4.452 1.00 87.62 278 MET A N 1
ATOM 2270 C CA . MET A 1 278 ? -10.168 -0.921 3.578 1.00 87.62 278 MET A CA 1
ATOM 2271 C C . MET A 1 278 ? -10.207 -1.823 2.329 1.00 87.62 278 MET A C 1
ATOM 2273 O O . MET A 1 278 ? -9.930 -1.353 1.226 1.00 87.62 278 MET A O 1
ATOM 2277 N N . LEU A 1 279 ? -10.617 -3.089 2.472 1.00 88.12 279 LEU A N 1
ATOM 2278 C CA . LEU A 1 279 ? -10.774 -4.038 1.360 1.00 88.12 279 LEU A CA 1
ATOM 2279 C C . LEU A 1 279 ? -11.919 -3.645 0.406 1.00 88.12 279 LEU A C 1
ATOM 2281 O O . LEU A 1 279 ? -11.753 -3.707 -0.811 1.00 88.12 279 LEU A O 1
ATOM 2285 N N . GLU A 1 280 ? -13.069 -3.206 0.929 1.00 92.12 280 GLU A N 1
ATOM 2286 C CA . GLU A 1 280 ? -14.206 -2.706 0.136 1.00 92.12 280 GLU A CA 1
ATOM 2287 C C . GLU A 1 280 ? -13.866 -1.430 -0.642 1.00 92.12 280 GLU A C 1
ATOM 2289 O O . GLU A 1 280 ? -14.395 -1.189 -1.731 1.00 92.12 280 GLU A O 1
ATOM 2294 N N . VAL A 1 281 ? -13.029 -0.571 -0.061 1.00 91.50 281 VAL A N 1
ATOM 2295 C CA . VAL A 1 281 ? -12.541 0.665 -0.679 1.00 91.50 281 VAL A CA 1
ATOM 2296 C C . VAL A 1 281 ? -11.549 0.342 -1.796 1.00 91.50 281 VAL A C 1
ATOM 2298 O O . VAL A 1 281 ? -11.737 0.813 -2.918 1.00 91.50 281 VAL A O 1
ATOM 2301 N N . GLU A 1 282 ? -10.565 -0.524 -1.541 1.00 90.00 282 GLU A N 1
ATOM 2302 C CA . GLU A 1 282 ? -9.601 -0.951 -2.560 1.00 90.00 282 GLU A CA 1
ATOM 2303 C C . GLU A 1 282 ? -10.288 -1.698 -3.719 1.00 90.00 282 GLU A C 1
ATOM 2305 O O . GLU A 1 282 ? -10.004 -1.414 -4.884 1.00 90.00 282 GLU A O 1
ATOM 2310 N N . ARG A 1 283 ? -11.260 -2.584 -3.438 1.00 92.31 283 ARG A N 1
ATOM 2311 C CA . ARG A 1 283 ? -12.009 -3.303 -4.486 1.00 92.31 283 ARG A CA 1
ATOM 2312 C C . ARG A 1 283 ? -12.753 -2.336 -5.411 1.00 92.31 283 ARG A C 1
ATOM 2314 O O . ARG A 1 283 ? -12.604 -2.434 -6.628 1.00 92.31 283 ARG A O 1
ATOM 2321 N N . ARG A 1 284 ? -13.479 -1.362 -4.848 1.00 93.06 284 ARG A N 1
ATOM 2322 C CA . ARG A 1 284 ? -14.191 -0.327 -5.624 1.00 93.06 284 ARG A CA 1
ATOM 2323 C C . ARG A 1 284 ? -13.243 0.569 -6.420 1.00 93.06 284 ARG A C 1
ATOM 2325 O O . ARG A 1 284 ? -13.562 0.944 -7.548 1.00 93.06 284 ARG A O 1
ATOM 2332 N N . TRP A 1 285 ? -12.069 0.888 -5.872 1.00 92.94 285 TRP A N 1
ATOM 2333 C CA . TRP A 1 285 ? -11.049 1.644 -6.598 1.00 92.94 285 TRP A CA 1
ATOM 2334 C C . TRP A 1 285 ? -10.490 0.856 -7.797 1.00 92.94 285 TRP A C 1
ATOM 2336 O O . TRP A 1 285 ? -10.341 1.421 -8.884 1.00 92.94 285 TRP A O 1
ATOM 2346 N N . ILE A 1 286 ? -10.251 -0.454 -7.645 1.00 90.00 286 ILE A N 1
ATOM 2347 C CA . ILE A 1 286 ? -9.834 -1.335 -8.750 1.00 90.00 286 ILE A CA 1
ATOM 2348 C C . ILE A 1 286 ? -10.932 -1.419 -9.813 1.00 90.00 286 ILE A C 1
ATOM 2350 O O . ILE A 1 286 ? -10.628 -1.277 -10.992 1.00 90.00 286 ILE A O 1
ATOM 2354 N N . GLU A 1 287 ? -12.194 -1.606 -9.419 1.00 89.62 287 GLU A N 1
ATOM 2355 C CA . GLU A 1 287 ? -13.348 -1.659 -10.331 1.00 89.62 287 GLU A CA 1
ATOM 2356 C C . GLU A 1 287 ? -13.462 -0.370 -11.174 1.00 89.62 287 GLU A C 1
ATOM 2358 O O . GLU A 1 287 ? -13.553 -0.434 -12.403 1.00 89.62 287 GLU A O 1
ATOM 2363 N N . GLY A 1 288 ? -13.364 0.806 -10.541 1.00 88.81 288 GLY A N 1
ATOM 2364 C CA . GLY A 1 288 ? -13.377 2.100 -11.236 1.00 88.81 288 GLY A CA 1
ATOM 2365 C C . GLY A 1 288 ? -12.150 2.338 -12.128 1.00 88.81 288 GLY A C 1
ATOM 2366 O O . GLY A 1 288 ? -12.272 2.866 -13.236 1.00 88.81 288 GLY A O 1
ATOM 2367 N N . THR A 1 289 ? -10.966 1.913 -11.685 1.00 86.12 289 THR A N 1
ATOM 2368 C CA . THR A 1 289 ? -9.721 2.018 -12.465 1.00 86.12 289 THR A CA 1
ATOM 2369 C C . THR A 1 289 ? -9.728 1.085 -13.673 1.00 86.12 289 THR A C 1
ATOM 2371 O O . THR A 1 289 ? -9.338 1.493 -14.765 1.00 86.12 289 THR A O 1
ATOM 2374 N N . PHE A 1 290 ? -10.242 -0.135 -13.520 1.00 83.12 290 PHE A N 1
ATOM 2375 C CA . PHE A 1 290 ? -10.411 -1.096 -14.608 1.00 83.12 290 PHE A CA 1
ATOM 2376 C C . PHE A 1 290 ? -11.315 -0.524 -15.708 1.00 83.12 290 PHE A C 1
ATOM 2378 O O . PHE A 1 290 ? -10.924 -0.526 -16.873 1.00 83.12 290 PHE A O 1
ATOM 2385 N N . ALA A 1 291 ? -12.463 0.059 -15.337 1.00 84.19 291 ALA A N 1
ATOM 2386 C CA . ALA A 1 291 ? -13.381 0.701 -16.280 1.00 84.19 291 ALA A CA 1
ATOM 2387 C C . ALA A 1 291 ? -12.754 1.904 -17.020 1.00 84.19 291 ALA A C 1
ATOM 2389 O O . ALA A 1 291 ? -12.978 2.076 -18.219 1.00 84.19 291 ALA A O 1
ATOM 2390 N N . ARG A 1 292 ? -11.927 2.716 -16.337 1.00 83.00 292 ARG A N 1
ATOM 2391 C CA . ARG A 1 292 ? -11.146 3.802 -16.971 1.00 83.00 292 ARG A CA 1
ATOM 2392 C C . ARG A 1 292 ? -10.150 3.258 -17.999 1.00 83.00 292 ARG A C 1
ATOM 2394 O O . ARG A 1 292 ? -10.029 3.818 -19.087 1.00 83.00 292 ARG A O 1
ATOM 2401 N N . LEU A 1 293 ? -9.445 2.176 -17.664 1.00 78.31 293 LEU A N 1
ATOM 2402 C CA . LEU A 1 293 ? -8.423 1.576 -18.525 1.00 78.31 293 LEU A CA 1
ATOM 2403 C C . LEU A 1 293 ? -9.026 0.900 -19.766 1.00 78.31 293 LEU A C 1
ATOM 2405 O O . LEU A 1 293 ? -8.500 1.097 -20.860 1.00 78.31 293 LEU A O 1
ATOM 2409 N N . THR A 1 294 ? -10.139 0.166 -19.640 1.00 77.38 294 THR A N 1
ATOM 2410 C CA . THR A 1 294 ? -10.813 -0.443 -20.804 1.00 77.38 294 THR A CA 1
ATOM 2411 C C . THR A 1 294 ? -11.367 0.618 -21.751 1.00 77.38 294 THR A C 1
ATOM 2413 O O . THR A 1 294 ? -11.074 0.577 -22.944 1.00 77.38 294 THR A O 1
ATOM 2416 N N . ALA A 1 295 ? -12.051 1.640 -21.220 1.00 80.44 295 ALA A N 1
ATOM 2417 C CA . ALA A 1 295 ? -12.606 2.729 -22.027 1.00 80.44 295 ALA A CA 1
ATOM 2418 C C . ALA A 1 295 ? -11.534 3.508 -22.819 1.00 80.44 295 ALA A C 1
ATOM 2420 O O . ALA A 1 295 ? -11.806 3.979 -23.922 1.00 80.44 295 ALA A O 1
ATOM 2421 N N . LYS A 1 296 ? -10.306 3.620 -22.289 1.00 71.38 296 LYS A N 1
ATOM 2422 C CA . LYS A 1 296 ? -9.172 4.247 -22.989 1.00 71.38 296 LYS A CA 1
ATOM 2423 C C . LYS A 1 296 ? -8.521 3.331 -24.036 1.00 71.38 296 LYS A C 1
ATOM 2425 O O . LYS A 1 296 ? -7.948 3.831 -25.000 1.00 71.38 296 LYS A O 1
ATOM 2430 N N . ALA A 1 297 ? -8.605 2.011 -23.867 1.00 65.44 297 ALA A N 1
ATOM 2431 C CA . ALA A 1 297 ? -7.999 1.031 -24.769 1.00 65.44 297 ALA A CA 1
ATOM 2432 C C . ALA A 1 297 ? -8.772 0.822 -26.088 1.00 65.44 297 ALA A C 1
ATOM 2434 O O . ALA A 1 297 ? -8.237 0.196 -27.001 1.00 65.44 297 ALA A O 1
ATOM 2435 N N . GLY A 1 298 ? -10.005 1.333 -26.198 1.00 50.22 298 GLY A N 1
ATOM 2436 C CA . GLY A 1 298 ? -10.863 1.121 -27.371 1.00 50.22 298 GLY A CA 1
ATOM 2437 C C . GLY A 1 298 ? -11.463 -0.289 -27.442 1.00 50.22 298 GLY A C 1
ATOM 2438 O O . GLY A 1 298 ? -11.633 -0.815 -28.541 1.00 50.22 298 GLY A O 1
ATOM 2439 N N . ILE A 1 299 ? -11.740 -0.889 -26.275 1.00 41.38 299 ILE A N 1
ATOM 2440 C CA . ILE A 1 299 ? -12.326 -2.227 -26.082 1.00 41.38 299 ILE A CA 1
ATOM 2441 C C . ILE A 1 299 ? -13.672 -2.088 -25.364 1.00 41.38 299 ILE A C 1
ATOM 2443 O O . ILE A 1 299 ? -13.676 -1.439 -24.293 1.00 41.38 299 ILE A O 1
#